Protein AF-A0A3A0BCL8-F1 (afdb_monomer_lite)

pLDDT: mean 81.58, std 12.88, range [40.88, 94.69]

Structure (mmCIF, N/CA/C/O backbone):
data_AF-A0A3A0BCL8-F1
#
_entry.id   AF-A0A3A0BCL8-F1
#
loop_
_atom_site.group_PDB
_atom_site.id
_atom_site.type_symbol
_atom_site.label_atom_id
_atom_site.label_alt_id
_atom_site.label_comp_id
_atom_site.label_asym_id
_atom_site.label_entity_id
_atom_site.label_seq_id
_atom_site.pdbx_PDB_ins_code
_atom_site.Cartn_x
_atom_site.Cartn_y
_atom_site.Cartn_z
_atom_site.occupancy
_atom_site.B_iso_or_equiv
_atom_site.auth_seq_id
_atom_site.auth_comp_id
_atom_site.auth_asym_id
_atom_site.auth_atom_id
_atom_site.pdbx_PDB_model_num
ATOM 1 N N . MET A 1 1 ? -1.051 49.969 -8.357 1.00 49.44 1 MET A N 1
ATOM 2 C CA . MET A 1 1 ? 0.163 49.381 -7.738 1.00 49.44 1 MET A CA 1
ATOM 3 C C . MET A 1 1 ? -0.112 48.319 -6.662 1.00 49.44 1 MET A C 1
ATOM 5 O O . MET A 1 1 ? 0.555 47.299 -6.700 1.00 49.44 1 MET A O 1
ATOM 9 N N . LYS A 1 2 ? -1.097 48.457 -5.751 1.00 53.88 2 LYS A N 1
ATOM 10 C CA . LYS A 1 2 ? -1.389 47.422 -4.719 1.00 53.88 2 LYS A CA 1
ATOM 11 C C . LYS A 1 2 ? -1.798 46.036 -5.262 1.00 53.88 2 LYS A C 1
ATOM 13 O O . LYS A 1 2 ? -1.374 45.027 -4.713 1.00 53.88 2 LYS A O 1
ATOM 18 N N . LYS A 1 3 ? -2.585 45.975 -6.346 1.00 56.16 3 LYS A N 1
ATOM 19 C CA . LYS A 1 3 ? -3.039 44.703 -6.951 1.00 56.16 3 LYS A CA 1
ATOM 20 C C . LYS A 1 3 ? -1.894 43.880 -7.557 1.00 56.16 3 LYS A C 1
ATOM 22 O O . LYS A 1 3 ? -1.880 42.668 -7.400 1.00 56.16 3 LYS A O 1
ATOM 27 N N . THR A 1 4 ? -0.924 44.528 -8.201 1.00 58.34 4 THR A N 1
ATOM 28 C CA . THR A 1 4 ? 0.187 43.851 -8.891 1.00 58.34 4 THR A CA 1
ATOM 29 C C . THR A 1 4 ? 1.133 43.164 -7.906 1.00 58.34 4 THR A C 1
ATOM 31 O O . THR A 1 4 ? 1.488 42.009 -8.107 1.00 58.34 4 THR A O 1
ATOM 34 N N . ASN A 1 5 ? 1.455 43.825 -6.789 1.00 62.50 5 ASN A N 1
ATOM 35 C CA . ASN A 1 5 ? 2.305 43.241 -5.748 1.00 62.50 5 ASN A CA 1
ATOM 36 C C . ASN A 1 5 ? 1.637 42.036 -5.075 1.00 62.50 5 ASN A C 1
ATOM 38 O O . ASN A 1 5 ? 2.300 41.037 -4.835 1.00 62.50 5 ASN A O 1
ATOM 42 N N . TYR A 1 6 ? 0.320 42.086 -4.846 1.00 66.88 6 TYR A N 1
ATOM 43 C CA . TYR A 1 6 ? -0.422 40.954 -4.285 1.00 66.88 6 TYR A CA 1
ATOM 44 C C . TYR A 1 6 ? -0.412 39.728 -5.211 1.00 66.88 6 TYR A C 1
ATOM 46 O O . TYR A 1 6 ? -0.200 38.613 -4.746 1.00 66.88 6 TYR A O 1
ATOM 54 N N . VAL A 1 7 ? -0.584 39.928 -6.523 1.00 69.31 7 VAL A N 1
ATOM 55 C CA . VAL A 1 7 ? -0.546 38.837 -7.513 1.00 69.31 7 VAL A CA 1
ATOM 56 C C . VAL A 1 7 ? 0.844 38.199 -7.584 1.00 69.31 7 VAL A C 1
ATOM 58 O O . VAL A 1 7 ? 0.952 36.976 -7.605 1.00 69.31 7 VAL A O 1
ATOM 61 N N . ILE A 1 8 ? 1.908 39.007 -7.555 1.00 72.44 8 ILE A N 1
ATOM 62 C CA . ILE A 1 8 ? 3.293 38.513 -7.571 1.00 72.44 8 ILE A CA 1
ATOM 63 C C . ILE A 1 8 ? 3.616 37.758 -6.275 1.00 72.44 8 ILE A C 1
ATOM 65 O O . ILE A 1 8 ? 4.171 36.662 -6.325 1.00 72.44 8 ILE A O 1
ATOM 69 N N . SER A 1 9 ? 3.224 38.293 -5.115 1.00 72.38 9 SER A N 1
ATOM 70 C CA . SER A 1 9 ? 3.410 37.617 -3.826 1.00 72.38 9 SER A CA 1
ATOM 71 C C . SER A 1 9 ? 2.632 36.301 -3.747 1.00 72.38 9 SER A C 1
ATOM 73 O O . SER A 1 9 ? 3.186 35.298 -3.307 1.00 72.38 9 SER A O 1
ATOM 75 N N . ALA A 1 10 ? 1.382 36.264 -4.216 1.00 73.62 10 ALA A N 1
ATOM 76 C CA . ALA A 1 10 ? 0.586 35.039 -4.249 1.00 73.62 10 ALA A CA 1
ATOM 77 C C . ALA A 1 10 ? 1.193 33.984 -5.191 1.00 73.62 10 ALA A C 1
ATOM 79 O O . ALA A 1 10 ? 1.284 32.815 -4.820 1.00 73.62 10 ALA A O 1
ATOM 80 N N . ALA A 1 11 ? 1.673 34.389 -6.372 1.00 72.38 11 ALA A N 1
ATOM 81 C CA . ALA A 1 11 ? 2.351 33.490 -7.304 1.00 72.38 11 ALA A CA 1
ATOM 82 C C . ALA A 1 11 ? 3.631 32.893 -6.697 1.00 72.38 11 ALA A C 1
ATOM 84 O O . ALA A 1 11 ? 3.853 31.688 -6.797 1.00 72.38 11 ALA A O 1
ATOM 85 N N . LEU A 1 12 ? 4.435 33.705 -6.002 1.00 78.62 12 LEU A N 1
ATOM 86 C CA . LEU A 1 12 ? 5.637 33.237 -5.307 1.00 78.62 12 LEU A CA 1
ATOM 87 C C . LEU A 1 12 ? 5.316 32.234 -4.194 1.00 78.62 12 LEU A C 1
ATOM 89 O O . LEU A 1 12 ? 6.025 31.240 -4.060 1.00 78.62 12 LEU A O 1
ATOM 93 N N . VAL A 1 13 ? 4.236 32.446 -3.436 1.00 79.19 13 VAL A N 1
ATOM 94 C CA . VAL A 1 13 ? 3.790 31.483 -2.415 1.00 79.19 13 VAL A CA 1
ATOM 95 C C . VAL A 1 13 ? 3.368 30.164 -3.061 1.00 79.19 13 VAL A C 1
ATOM 97 O O . VAL A 1 13 ? 3.790 29.107 -2.600 1.00 79.19 13 VAL A O 1
ATOM 100 N N . VAL A 1 14 ? 2.597 30.196 -4.152 1.00 78.81 14 VAL A N 1
ATOM 101 C CA . VAL A 1 14 ? 2.172 28.976 -4.863 1.00 78.81 14 VAL A CA 1
ATOM 102 C C . VAL A 1 14 ? 3.373 28.213 -5.423 1.00 78.81 14 VAL A C 1
ATOM 104 O O . VAL A 1 14 ? 3.460 26.997 -5.249 1.00 78.81 14 VAL A O 1
ATOM 107 N N . VAL A 1 15 ? 4.329 28.912 -6.040 1.00 78.94 15 VAL A N 1
ATOM 108 C CA . VAL A 1 15 ? 5.567 28.303 -6.548 1.00 78.94 15 VAL A CA 1
ATOM 109 C C . VAL A 1 15 ? 6.399 27.728 -5.401 1.00 78.94 15 VAL A C 1
ATOM 111 O O . VAL A 1 15 ? 6.858 26.593 -5.496 1.00 78.94 15 VAL A O 1
ATOM 114 N N . GLY A 1 16 ? 6.538 28.458 -4.292 1.00 72.44 16 GLY A N 1
ATOM 115 C CA . GLY A 1 16 ? 7.251 27.996 -3.102 1.00 72.44 16 GLY A CA 1
ATOM 116 C C . GLY A 1 16 ? 6.636 26.730 -2.504 1.00 72.44 16 GLY A C 1
ATOM 117 O O . GLY A 1 16 ? 7.352 25.766 -2.239 1.00 72.44 16 GLY A O 1
ATOM 118 N N . VAL A 1 17 ? 5.307 26.684 -2.370 1.00 77.94 17 VAL A N 1
ATOM 119 C CA . VAL A 1 17 ? 4.577 25.487 -1.920 1.00 77.94 17 VAL A CA 1
ATOM 120 C C . VAL A 1 17 ? 4.755 24.335 -2.911 1.00 77.94 17 VAL A C 1
ATOM 122 O O . VAL A 1 17 ? 4.997 23.205 -2.491 1.00 77.94 17 VAL A O 1
ATOM 125 N N . GLY A 1 18 ? 4.702 24.603 -4.218 1.00 72.88 18 GLY A N 1
ATOM 126 C CA . GLY A 1 18 ? 4.941 23.599 -5.256 1.00 72.88 18 GLY A CA 1
ATOM 127 C C . GLY A 1 18 ? 6.337 22.978 -5.169 1.00 72.88 18 GLY A C 1
ATOM 128 O O . GLY A 1 18 ? 6.466 21.754 -5.133 1.00 72.88 18 GLY A O 1
ATOM 129 N N . ILE A 1 19 ? 7.37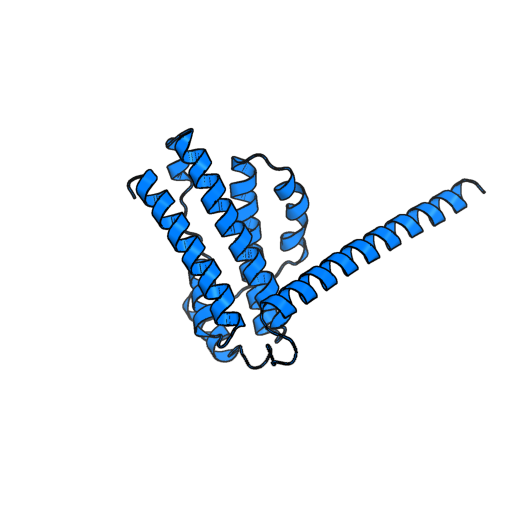8 23.810 -5.059 1.00 73.81 19 ILE A N 1
ATOM 130 C CA . ILE A 1 19 ? 8.771 23.364 -4.904 1.00 73.81 19 ILE A CA 1
ATOM 131 C C . ILE A 1 19 ? 8.941 22.587 -3.597 1.00 73.81 19 ILE A C 1
ATOM 133 O O . ILE A 1 19 ? 9.599 21.548 -3.590 1.00 73.81 19 ILE A O 1
ATOM 137 N N . PHE A 1 20 ? 8.328 23.045 -2.505 1.00 70.38 20 PHE A N 1
ATOM 138 C CA . PHE A 1 20 ? 8.386 22.374 -1.208 1.00 70.38 20 PHE A CA 1
ATOM 139 C C . PHE A 1 20 ? 7.749 20.979 -1.252 1.00 70.38 20 PHE A C 1
ATOM 141 O O . PHE A 1 20 ? 8.369 20.005 -0.829 1.00 70.38 20 PHE A O 1
ATOM 148 N N . LEU A 1 21 ? 6.549 20.854 -1.827 1.00 69.50 21 LEU A N 1
ATOM 149 C CA . LEU A 1 21 ? 5.868 19.567 -1.995 1.00 69.50 21 LEU A CA 1
ATOM 150 C C . LEU A 1 21 ? 6.648 18.627 -2.919 1.00 69.50 21 LEU A C 1
ATOM 152 O O . LEU A 1 21 ? 6.774 17.438 -2.620 1.00 69.50 21 LEU A O 1
ATOM 156 N N . PHE A 1 22 ? 7.208 19.155 -4.009 1.00 67.50 22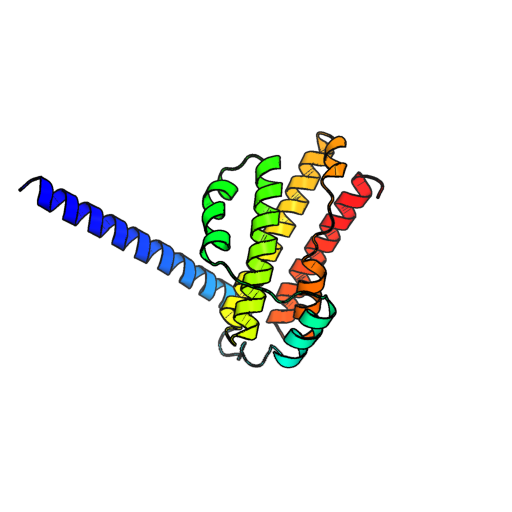 PHE A N 1
ATOM 157 C CA . PHE A 1 22 ? 8.050 18.379 -4.915 1.00 67.50 22 PHE A CA 1
ATOM 158 C C . PHE A 1 22 ? 9.328 17.895 -4.217 1.00 67.50 22 PHE A C 1
ATOM 160 O O . PHE A 1 22 ? 9.673 16.721 -4.312 1.00 67.50 22 PHE A O 1
ATOM 167 N N . SER A 1 23 ? 9.981 18.763 -3.445 1.00 53.88 23 SER A N 1
ATOM 168 C CA . SER A 1 23 ? 11.189 18.439 -2.676 1.00 53.88 23 SER A CA 1
ATOM 169 C C . SER A 1 23 ? 10.918 17.418 -1.571 1.00 53.88 23 SER A C 1
ATOM 171 O O . SER A 1 23 ? 11.711 16.507 -1.360 1.00 53.88 23 SER A O 1
ATOM 173 N N . LEU A 1 24 ? 9.774 17.511 -0.886 1.00 65.12 24 LEU A N 1
ATOM 174 C CA . LEU A 1 24 ? 9.338 16.497 0.078 1.00 65.12 24 LEU A CA 1
ATOM 175 C C . LEU A 1 24 ? 9.101 15.142 -0.593 1.00 65.12 24 LEU A C 1
ATOM 177 O O . LEU A 1 24 ? 9.474 14.101 -0.049 1.00 65.12 24 LEU A O 1
ATOM 181 N N . TYR A 1 25 ? 8.488 15.148 -1.777 1.00 65.88 25 TYR A N 1
ATOM 182 C CA . TYR A 1 25 ? 8.247 13.936 -2.548 1.00 65.88 25 TYR A CA 1
ATOM 183 C C . TYR A 1 25 ? 9.562 13.281 -2.990 1.00 65.88 25 TYR A C 1
ATOM 185 O O . TYR A 1 25 ? 9.745 12.080 -2.780 1.00 65.88 25 TYR A O 1
ATOM 193 N N . THR A 1 26 ? 10.504 14.060 -3.530 1.00 61.44 26 THR A N 1
ATOM 194 C CA . THR A 1 26 ? 11.819 13.550 -3.942 1.00 61.44 26 THR A CA 1
ATOM 195 C C . THR A 1 26 ? 12.652 13.101 -2.746 1.00 61.44 26 THR A C 1
ATOM 197 O O . THR A 1 26 ? 13.227 12.019 -2.795 1.00 61.44 26 THR A O 1
ATOM 200 N N . ALA A 1 27 ? 12.660 13.843 -1.635 1.00 58.00 27 ALA A N 1
ATOM 201 C CA . ALA A 1 27 ? 13.352 13.443 -0.410 1.00 58.00 27 ALA A CA 1
ATOM 202 C C . ALA A 1 27 ? 12.779 12.145 0.182 1.00 58.00 27 ALA A C 1
ATOM 204 O O . ALA A 1 27 ? 13.537 11.272 0.604 1.00 58.00 27 ALA A O 1
ATOM 205 N N . SER A 1 28 ? 11.452 11.975 0.163 1.00 60.22 28 SER A N 1
ATOM 206 C CA . SER A 1 28 ? 10.801 10.735 0.596 1.00 60.22 28 SER A CA 1
ATOM 207 C C . SER A 1 28 ? 11.172 9.552 -0.299 1.00 60.22 28 SER A C 1
ATOM 209 O O . SER A 1 28 ? 11.469 8.480 0.225 1.00 60.22 28 SER A O 1
ATOM 211 N N . LEU A 1 29 ? 11.207 9.745 -1.621 1.00 60.72 29 LEU A N 1
ATOM 212 C CA . LEU A 1 29 ? 11.674 8.725 -2.563 1.00 60.72 29 LEU A CA 1
ATOM 213 C C . LEU A 1 29 ? 13.152 8.389 -2.355 1.00 60.72 29 LEU A C 1
ATOM 215 O O . LEU A 1 29 ? 13.506 7.219 -2.326 1.00 60.72 29 LEU A O 1
ATOM 219 N N . VAL A 1 30 ? 14.018 9.381 -2.150 1.00 60.59 30 VAL A N 1
ATOM 220 C CA . VAL A 1 30 ? 15.454 9.163 -1.908 1.00 60.59 30 VAL A CA 1
ATOM 221 C C . VAL A 1 30 ? 15.695 8.431 -0.585 1.00 60.59 30 VAL A C 1
ATOM 223 O O . VAL A 1 30 ? 16.505 7.506 -0.535 1.00 60.59 30 VAL A O 1
ATOM 226 N N . GLY A 1 31 ? 14.978 8.796 0.480 1.00 58.78 31 GLY A N 1
ATOM 227 C CA . GLY A 1 31 ? 15.029 8.086 1.761 1.00 58.78 31 GLY A CA 1
ATOM 228 C C . GLY A 1 31 ? 14.567 6.635 1.626 1.00 58.78 31 GLY A C 1
ATOM 229 O O . GLY A 1 31 ? 15.215 5.725 2.143 1.00 58.78 31 GLY A O 1
ATOM 230 N N . LEU A 1 32 ? 13.508 6.413 0.847 1.00 60.00 32 LEU A N 1
ATOM 231 C CA . LEU A 1 32 ? 13.027 5.081 0.514 1.00 60.00 32 LEU A CA 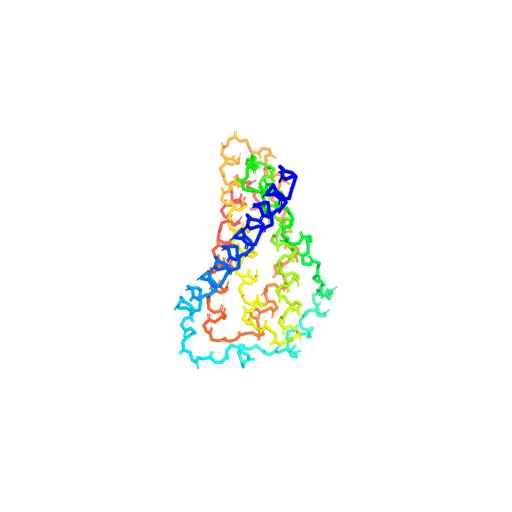1
ATOM 232 C C . LEU A 1 32 ? 14.052 4.284 -0.301 1.00 60.00 32 LEU A C 1
ATOM 234 O O . LEU A 1 32 ? 14.327 3.142 0.040 1.00 60.00 32 LEU A O 1
ATOM 238 N N . ARG A 1 33 ? 14.662 4.883 -1.333 1.00 57.41 33 ARG A N 1
ATOM 239 C CA . ARG A 1 33 ? 15.724 4.257 -2.134 1.00 57.41 33 ARG A CA 1
ATOM 240 C C . ARG A 1 33 ? 16.883 3.799 -1.255 1.00 57.41 33 ARG A C 1
ATOM 242 O O . ARG A 1 33 ? 17.341 2.673 -1.400 1.00 57.41 33 ARG A O 1
ATOM 249 N N . ARG A 1 34 ? 17.306 4.625 -0.292 1.00 59.47 34 ARG A N 1
ATOM 250 C CA . ARG A 1 34 ? 18.339 4.251 0.689 1.00 59.47 34 ARG A CA 1
ATOM 251 C C . ARG A 1 34 ? 17.902 3.090 1.586 1.00 59.47 34 ARG A C 1
ATOM 253 O O . ARG A 1 34 ? 18.689 2.173 1.785 1.00 59.47 34 ARG A O 1
ATOM 260 N N . GLN A 1 35 ? 16.665 3.093 2.088 1.00 56.16 35 GLN A N 1
ATOM 261 C CA . GLN A 1 35 ? 16.125 1.986 2.896 1.00 56.16 35 GLN A CA 1
ATOM 262 C C . GLN A 1 35 ? 15.936 0.687 2.100 1.00 56.16 35 GLN A C 1
ATOM 264 O O . GLN A 1 35 ? 16.107 -0.396 2.646 1.00 56.16 35 GLN A O 1
ATOM 269 N N . LEU A 1 36 ? 15.613 0.792 0.812 1.00 53.47 36 LEU A N 1
ATOM 270 C CA . LEU A 1 36 ? 15.462 -0.331 -0.112 1.00 53.47 36 LEU A CA 1
ATOM 271 C C . LEU A 1 36 ? 16.822 -0.879 -0.611 1.00 53.47 36 LEU A C 1
ATOM 273 O O . LEU A 1 36 ? 16.850 -1.842 -1.377 1.00 53.47 36 LEU A O 1
ATOM 277 N N . GLY A 1 37 ? 17.955 -0.278 -0.215 1.00 49.22 37 GLY A N 1
ATOM 278 C CA . GLY A 1 37 ? 19.284 -0.632 -0.733 1.00 49.22 37 GLY A CA 1
ATOM 279 C C . GLY A 1 37 ? 19.485 -0.265 -2.211 1.00 49.22 37 GLY A C 1
ATOM 280 O O . GLY A 1 37 ? 20.403 -0.757 -2.858 1.00 49.22 37 GLY A O 1
ATOM 281 N N . ILE A 1 38 ? 18.637 0.610 -2.756 1.00 51.81 38 ILE A N 1
ATOM 282 C CA . ILE A 1 38 ? 18.646 1.083 -4.144 1.00 51.81 38 ILE A CA 1
ATOM 283 C C . ILE A 1 38 ? 19.641 2.241 -4.252 1.00 51.81 38 ILE A C 1
ATOM 285 O O . ILE A 1 38 ? 19.287 3.399 -4.476 1.00 51.81 38 ILE A O 1
ATOM 289 N N . VAL A 1 39 ? 20.917 1.937 -4.045 1.00 46.62 39 VAL A N 1
ATOM 290 C CA . VAL A 1 39 ? 22.015 2.785 -4.511 1.00 46.62 39 VAL A CA 1
ATOM 291 C C . VAL A 1 39 ? 22.712 1.983 -5.606 1.00 46.62 39 VAL A C 1
ATOM 293 O O . VAL A 1 39 ? 23.675 1.276 -5.346 1.00 46.62 39 VAL A O 1
ATOM 296 N N . GLY A 1 40 ? 22.150 2.021 -6.820 1.00 40.88 40 GLY A N 1
ATOM 297 C CA . GLY A 1 40 ? 22.755 1.431 -8.025 1.00 40.88 40 GLY A CA 1
ATOM 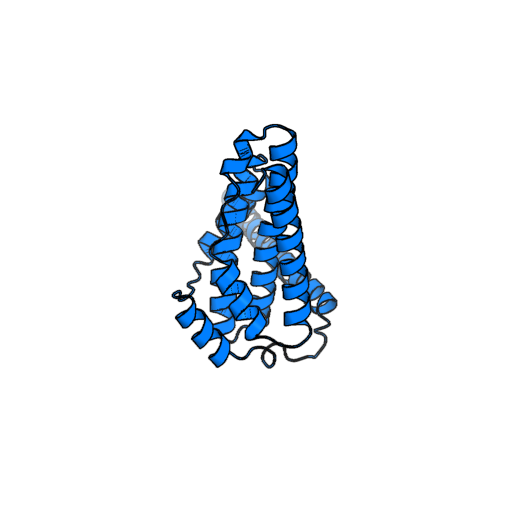298 C C . GLY A 1 40 ? 22.182 0.098 -8.535 1.00 40.88 40 GLY A C 1
ATOM 299 O O . GLY A 1 40 ? 22.637 -0.360 -9.574 1.00 40.88 40 GLY A O 1
ATOM 300 N N . GLY A 1 41 ? 21.199 -0.514 -7.862 1.00 46.38 41 GLY A N 1
ATOM 301 C CA . GLY A 1 41 ? 20.528 -1.741 -8.327 1.00 46.38 41 GLY A CA 1
ATOM 302 C C . GLY A 1 41 ? 19.260 -1.462 -9.142 1.00 46.38 41 GLY A C 1
ATOM 303 O O . GLY A 1 41 ? 18.439 -0.631 -8.749 1.00 46.38 41 GLY A O 1
ATOM 304 N N . ASP A 1 42 ? 19.105 -2.153 -10.270 1.00 54.34 42 ASP A N 1
ATOM 305 C CA . ASP A 1 42 ? 18.091 -1.892 -11.293 1.00 54.34 42 ASP A CA 1
ATOM 306 C C . ASP A 1 42 ? 16.695 -2.412 -10.881 1.00 54.34 42 ASP A C 1
ATOM 308 O O . ASP A 1 42 ? 16.332 -3.560 -11.133 1.00 54.34 42 ASP A O 1
ATOM 312 N N . LEU A 1 43 ? 15.884 -1.568 -10.225 1.00 58.06 43 LEU A N 1
ATOM 313 C CA . LEU A 1 43 ? 14.489 -1.899 -9.872 1.00 58.06 43 LEU A CA 1
ATOM 314 C C . LEU A 1 43 ? 13.620 -2.238 -11.091 1.00 58.06 43 LEU A C 1
ATOM 316 O O . LEU A 1 43 ? 12.552 -2.829 -10.941 1.00 58.06 43 LEU A O 1
ATOM 320 N N . ALA A 1 44 ? 14.031 -1.816 -12.288 1.00 54.78 44 ALA A N 1
ATOM 321 C CA . ALA A 1 44 ? 13.333 -2.148 -13.520 1.00 54.78 44 ALA A CA 1
ATOM 322 C C . ALA A 1 44 ? 13.509 -3.629 -13.889 1.00 54.78 44 ALA A C 1
ATOM 324 O O . ALA A 1 44 ? 12.576 -4.227 -14.414 1.00 54.78 44 ALA A O 1
ATOM 325 N N . GLN A 1 45 ? 14.651 -4.240 -13.552 1.00 58.09 45 GLN A N 1
ATOM 326 C CA . GLN A 1 45 ? 14.920 -5.660 -13.811 1.00 58.09 45 GLN A CA 1
ATOM 327 C C . GLN A 1 45 ? 14.295 -6.602 -12.777 1.00 58.09 45 GLN A C 1
ATOM 329 O O . GLN A 1 45 ? 14.209 -7.799 -13.026 1.00 58.09 45 GLN A O 1
ATOM 334 N N . SER A 1 46 ? 13.843 -6.093 -11.627 1.00 71.56 46 SER A N 1
ATOM 335 C CA . SER A 1 46 ? 13.321 -6.942 -10.551 1.00 71.56 46 SER A CA 1
ATOM 336 C C . SER A 1 46 ? 11.845 -7.315 -10.702 1.00 71.56 46 SER A C 1
ATOM 338 O O . SER A 1 46 ? 11.322 -7.999 -9.828 1.00 71.56 46 SER A O 1
ATOM 340 N N . VAL A 1 47 ? 11.152 -6.824 -11.736 1.00 82.88 47 VAL A N 1
ATOM 341 C CA . VAL A 1 47 ? 9.711 -7.035 -11.944 1.00 82.88 47 VAL A CA 1
ATOM 342 C C . VAL A 1 47 ? 9.484 -7.740 -13.278 1.00 82.88 47 VAL A C 1
ATOM 344 O O . VAL A 1 47 ? 9.705 -7.153 -14.337 1.00 82.88 47 VAL A O 1
ATOM 347 N N . ASP A 1 48 ? 8.982 -8.973 -13.243 1.00 88.44 48 ASP A N 1
ATOM 348 C CA . ASP A 1 48 ? 8.501 -9.661 -14.441 1.00 88.44 48 ASP A CA 1
ATOM 349 C C . ASP A 1 48 ? 7.107 -9.129 -14.802 1.00 88.44 48 ASP A C 1
ATOM 351 O O . ASP A 1 48 ? 6.078 -9.571 -14.284 1.00 88.44 48 ASP A O 1
ATOM 355 N N . VAL A 1 49 ? 7.075 -8.152 -15.711 1.00 87.75 49 VAL A N 1
ATOM 356 C CA . VAL A 1 49 ? 5.841 -7.501 -16.178 1.00 87.75 49 VAL A CA 1
ATOM 357 C C . VAL A 1 49 ? 4.882 -8.494 -16.849 1.00 87.75 49 VAL A C 1
ATOM 359 O O . VAL A 1 49 ? 3.667 -8.347 -16.721 1.00 87.75 49 VAL A O 1
ATOM 362 N N . ASN A 1 50 ? 5.392 -9.531 -17.521 1.00 89.25 50 ASN A N 1
ATOM 363 C CA . ASN A 1 50 ? 4.554 -10.533 -18.185 1.00 89.25 50 ASN A CA 1
ATOM 364 C C . ASN A 1 50 ? 3.897 -11.473 -17.175 1.00 89.25 50 ASN A C 1
ATOM 366 O O . ASN A 1 50 ? 2.745 -11.880 -17.352 1.00 89.25 50 ASN A O 1
ATOM 370 N N . ARG A 1 51 ? 4.622 -11.848 -16.118 1.00 90.50 51 ARG A N 1
ATOM 371 C CA . ARG A 1 51 ? 4.051 -12.600 -14.995 1.00 90.50 51 ARG A CA 1
ATOM 372 C C . ARG A 1 51 ? 3.030 -11.759 -14.234 1.00 90.50 51 ARG A C 1
ATOM 374 O O . ARG A 1 51 ? 1.925 -12.243 -14.005 1.00 90.50 51 ARG A O 1
ATOM 381 N N . LEU A 1 52 ? 3.350 -10.491 -13.973 1.00 91.50 52 LEU A N 1
ATOM 382 C CA . LEU A 1 52 ? 2.449 -9.545 -13.317 1.00 91.50 52 LEU A CA 1
ATOM 383 C C . LEU A 1 52 ? 1.141 -9.392 -14.091 1.00 91.50 52 LEU A C 1
ATOM 385 O O . LEU A 1 52 ? 0.065 -9.513 -13.516 1.00 91.50 52 LEU A O 1
ATOM 389 N N . TYR A 1 53 ? 1.221 -9.168 -15.403 1.00 91.94 53 TYR A N 1
ATOM 390 C CA . TYR A 1 53 ? 0.039 -9.044 -16.250 1.00 91.94 53 TYR A CA 1
ATOM 391 C C . TYR A 1 53 ? -0.835 -10.304 -16.210 1.00 91.94 53 TYR A C 1
ATOM 393 O O . TYR A 1 53 ? -2.044 -10.198 -16.019 1.00 91.94 53 TYR A O 1
ATOM 401 N N . ARG A 1 54 ? -0.234 -11.495 -16.348 1.00 91.50 54 ARG A N 1
ATOM 402 C CA . ARG A 1 54 ? -0.971 -12.769 -16.326 1.00 91.50 54 ARG A CA 1
ATOM 403 C C . ARG A 1 54 ? -1.682 -13.000 -14.999 1.00 91.50 54 ARG A C 1
ATOM 405 O O . ARG A 1 54 ? -2.884 -13.241 -15.012 1.00 91.50 54 ARG A O 1
ATOM 412 N N . GLY A 1 55 ? -0.984 -12.835 -13.878 1.00 90.44 55 GLY A N 1
ATOM 413 C CA . GLY A 1 55 ? -1.609 -13.010 -12.569 1.00 90.44 55 GLY A CA 1
ATOM 414 C C . GLY A 1 55 ? -2.732 -11.996 -12.316 1.00 90.44 55 GLY A C 1
ATOM 415 O O . GLY A 1 55 ? -3.760 -12.351 -11.753 1.00 90.44 55 GLY A O 1
ATOM 416 N N . LEU A 1 56 ? -2.613 -10.757 -12.820 1.00 90.25 56 LEU A N 1
ATOM 417 C CA . LEU A 1 56 ? -3.677 -9.749 -12.695 1.00 90.25 56 LEU A CA 1
ATOM 418 C C . LEU A 1 56 ? -4.941 -10.138 -13.477 1.00 90.25 56 LEU A C 1
ATOM 420 O O . LEU A 1 56 ? -6.061 -9.949 -12.998 1.00 90.25 56 LEU A O 1
ATOM 424 N N . VAL A 1 57 ? -4.764 -10.726 -14.662 1.00 89.19 57 VAL A N 1
ATOM 425 C CA . VAL A 1 57 ? -5.870 -11.296 -15.441 1.00 89.19 57 VAL A CA 1
ATOM 426 C C . VAL A 1 57 ? -6.497 -12.491 -14.714 1.00 89.19 57 VAL A C 1
ATOM 428 O O . VAL A 1 57 ? -7.721 -12.594 -14.688 1.00 89.19 57 VAL A O 1
ATOM 431 N N . GLU A 1 58 ? -5.696 -13.355 -14.083 1.00 87.94 58 GLU A N 1
ATOM 432 C CA . GLU A 1 58 ? -6.174 -14.524 -13.323 1.00 87.94 58 GLU A CA 1
ATOM 433 C C . GLU A 1 58 ? -7.006 -14.139 -12.094 1.00 87.94 58 GLU A C 1
ATOM 435 O O . GLU A 1 58 ? -8.050 -14.741 -11.850 1.00 87.94 58 GLU A O 1
ATOM 440 N N . VAL A 1 59 ? -6.621 -13.083 -11.370 1.00 85.19 59 VAL A N 1
ATOM 441 C CA . VAL A 1 59 ? -7.443 -12.529 -10.275 1.00 85.19 59 VAL A CA 1
ATOM 442 C C . VAL A 1 59 ? -8.648 -11.717 -10.780 1.00 85.19 59 VAL A C 1
ATOM 444 O O . VAL A 1 59 ? -9.403 -11.160 -9.984 1.00 85.19 59 VAL A O 1
ATOM 447 N N . GLY A 1 60 ? -8.859 -11.655 -12.100 1.00 80.94 60 GLY A N 1
ATOM 448 C CA . GLY A 1 60 ? -10.045 -11.079 -12.732 1.00 80.94 60 GLY A CA 1
ATOM 449 C C . GLY A 1 60 ? -10.068 -9.553 -12.778 1.00 80.94 60 GLY A C 1
ATOM 450 O O . GLY A 1 60 ? -11.140 -8.964 -12.926 1.00 80.94 60 GLY A O 1
ATOM 451 N N . THR A 1 61 ? -8.919 -8.883 -12.640 1.00 77.31 61 THR A N 1
ATOM 452 C CA . THR A 1 61 ? -8.878 -7.418 -12.517 1.00 77.31 61 THR A CA 1
ATOM 453 C C . THR A 1 61 ? -7.733 -6.785 -13.296 1.00 77.31 61 THR A C 1
ATOM 455 O O . THR A 1 61 ? -6.570 -7.099 -13.066 1.00 77.31 61 THR A O 1
ATOM 458 N N . MET A 1 62 ? -8.043 -5.799 -14.143 1.00 85.81 62 MET A N 1
ATOM 459 C CA . MET A 1 62 ? -7.027 -4.941 -14.757 1.00 85.81 62 MET A CA 1
ATOM 460 C C . MET A 1 62 ? -6.966 -3.598 -14.013 1.00 85.81 62 MET A C 1
ATOM 462 O O . MET A 1 62 ? -7.974 -2.883 -13.975 1.00 85.81 62 MET A O 1
ATOM 466 N N . PRO A 1 63 ? -5.823 -3.232 -13.406 1.00 87.44 63 PRO A N 1
ATOM 467 C CA . PRO A 1 63 ? -5.729 -2.020 -12.608 1.00 87.44 63 PRO A CA 1
ATOM 468 C C . PRO A 1 63 ? -5.810 -0.770 -13.488 1.00 87.44 63 PRO A C 1
ATOM 470 O O . PRO A 1 63 ? -5.291 -0.729 -14.604 1.00 87.44 63 PRO A O 1
ATOM 473 N N . SER A 1 64 ? -6.427 0.283 -12.954 1.00 89.19 64 SER A N 1
ATOM 474 C CA . SER A 1 64 ? -6.424 1.615 -13.562 1.00 89.19 64 SER A CA 1
ATOM 475 C C . SER A 1 64 ? -6.084 2.676 -12.519 1.00 89.19 64 SER A C 1
ATOM 477 O O . SER A 1 64 ? -6.496 2.587 -11.360 1.00 89.19 64 SER A O 1
ATOM 479 N N . CYS A 1 65 ? -5.310 3.688 -12.917 1.00 90.69 65 CYS A N 1
ATOM 480 C CA . CYS A 1 65 ? -4.862 4.737 -12.007 1.00 90.69 65 CYS A CA 1
ATOM 481 C C . CYS A 1 65 ? -5.526 6.079 -12.303 1.00 90.69 65 CYS A C 1
ATOM 483 O O . CYS A 1 65 ? -5.174 6.762 -13.263 1.00 90.69 65 CYS A O 1
ATOM 485 N N . ASP A 1 66 ? -6.406 6.510 -11.403 1.00 89.31 66 ASP A N 1
ATOM 486 C CA . ASP A 1 66 ? -6.808 7.910 -11.294 1.00 89.31 66 ASP A CA 1
ATOM 487 C C . ASP A 1 66 ? -5.930 8.589 -10.231 1.00 89.31 66 ASP A C 1
ATOM 489 O O . ASP A 1 66 ? -6.178 8.501 -9.022 1.00 89.31 66 ASP A O 1
ATOM 493 N N . TYR A 1 67 ? -4.856 9.239 -10.694 1.00 81.81 67 TYR A N 1
ATOM 494 C CA . TYR A 1 67 ? -3.871 9.888 -9.825 1.00 81.81 67 TYR A CA 1
ATOM 495 C C . TYR A 1 67 ? -4.526 10.892 -8.871 1.00 81.81 67 TYR A C 1
ATOM 497 O O . TYR A 1 67 ? -4.209 10.900 -7.678 1.00 81.81 67 TYR A O 1
ATOM 505 N N . TRP A 1 68 ? -5.480 11.684 -9.365 1.00 83.69 68 TRP A N 1
ATOM 506 C CA . TRP A 1 68 ? -6.166 12.692 -8.565 1.00 83.69 68 TRP A CA 1
ATOM 507 C C . TRP A 1 68 ? -6.972 12.056 -7.442 1.00 83.69 68 TRP A C 1
ATOM 509 O O . TRP A 1 68 ? -6.829 12.457 -6.284 1.00 83.69 68 TRP A O 1
ATOM 519 N N . LYS A 1 69 ? -7.738 11.002 -7.736 1.00 86.44 69 LYS A N 1
ATOM 520 C CA . LYS A 1 69 ? -8.482 10.275 -6.698 1.00 86.44 69 LYS A CA 1
ATOM 521 C C . LYS A 1 69 ? -7.572 9.565 -5.693 1.00 86.44 69 LYS A C 1
ATOM 523 O O . LYS A 1 69 ? -7.975 9.369 -4.553 1.00 86.44 69 LYS A O 1
ATOM 528 N N . SER A 1 70 ? -6.340 9.215 -6.068 1.00 82.19 70 SER A N 1
ATOM 529 C CA . SER A 1 70 ? -5.367 8.592 -5.152 1.00 82.19 70 SER A CA 1
ATOM 530 C C . SER A 1 70 ? -4.704 9.572 -4.161 1.00 82.19 70 SER A C 1
ATOM 532 O O . SER A 1 70 ? -4.004 9.148 -3.232 1.00 82.19 70 SER A O 1
ATOM 534 N N . ILE A 1 71 ? -4.894 10.885 -4.353 1.00 81.31 71 ILE A N 1
ATOM 535 C CA . ILE A 1 71 ? -4.219 11.943 -3.578 1.00 81.31 71 ILE A CA 1
ATOM 536 C C . ILE A 1 71 ? -5.191 12.906 -2.915 1.00 81.31 71 ILE A C 1
ATOM 538 O O . ILE A 1 71 ? -4.958 13.294 -1.774 1.00 81.31 71 ILE A O 1
ATOM 542 N N . MET A 1 72 ? -6.273 13.285 -3.591 1.00 86.62 72 MET A N 1
ATOM 543 C CA . MET A 1 72 ? -7.224 14.279 -3.089 1.00 86.62 72 MET A CA 1
ATOM 544 C C . MET A 1 72 ? -7.791 13.944 -1.691 1.00 86.62 72 MET A C 1
ATOM 546 O O . MET A 1 72 ? -7.910 14.863 -0.883 1.00 86.62 72 MET A O 1
ATOM 550 N N . PRO A 1 73 ? -8.031 12.668 -1.316 1.00 87.19 73 PRO A N 1
ATOM 551 C CA . PRO A 1 73 ? -8.490 12.330 0.034 1.00 87.19 73 PRO A CA 1
ATOM 552 C C . PRO A 1 73 ? -7.407 12.401 1.129 1.00 87.19 73 PRO A C 1
ATOM 554 O O . PRO A 1 73 ? -7.737 12.311 2.309 1.00 87.19 73 PRO A O 1
ATOM 557 N N . VAL A 1 74 ? -6.120 12.559 0.787 1.00 86.06 74 VAL A N 1
ATOM 558 C CA . VAL A 1 74 ? -5.008 12.496 1.758 1.00 86.06 74 VAL A CA 1
ATOM 559 C C . VAL A 1 74 ? -5.091 13.584 2.838 1.00 86.06 74 VAL A C 1
ATOM 561 O O . VAL A 1 74 ? -4.961 13.231 4.010 1.00 86.06 74 VAL A O 1
ATOM 564 N N . PRO A 1 75 ? -5.339 14.874 2.525 1.00 87.06 75 PRO A N 1
ATOM 565 C CA . PRO A 1 75 ? -5.504 15.890 3.562 1.00 87.06 75 PRO A CA 1
ATOM 566 C C . PRO A 1 75 ? -6.646 15.551 4.521 1.00 87.06 75 PRO A C 1
ATOM 568 O O . PRO A 1 75 ? -6.471 15.626 5.733 1.00 87.06 75 PRO A O 1
ATOM 571 N N . ARG A 1 76 ? -7.788 15.091 3.992 1.00 87.31 76 ARG A N 1
ATOM 572 C CA . ARG A 1 76 ? -8.936 14.677 4.809 1.00 87.31 76 ARG A CA 1
ATOM 573 C C . ARG A 1 76 ? -8.579 13.502 5.721 1.00 87.31 76 ARG A C 1
ATOM 575 O O . ARG A 1 76 ? -8.894 13.546 6.901 1.00 87.31 76 ARG A O 1
ATOM 582 N N . TYR A 1 77 ? -7.860 12.502 5.209 1.00 89.56 77 TYR A N 1
ATOM 583 C CA . TYR A 1 77 ? -7.391 11.357 5.996 1.00 89.56 77 TYR A CA 1
ATOM 584 C C . TYR A 1 77 ? -6.514 11.766 7.193 1.00 89.56 77 TYR A C 1
ATOM 586 O O . TYR A 1 77 ? -6.618 11.169 8.264 1.00 89.56 77 TYR A O 1
ATOM 594 N N . ILE A 1 78 ? -5.651 12.777 7.034 1.00 87.56 78 ILE A N 1
ATOM 595 C CA . ILE A 1 78 ? -4.738 13.223 8.101 1.00 87.56 78 ILE A CA 1
ATOM 596 C C . ILE A 1 78 ? -5.519 13.745 9.313 1.00 87.56 78 ILE A C 1
ATOM 598 O O . ILE A 1 78 ? -5.155 13.427 10.446 1.00 87.56 78 ILE A O 1
ATOM 602 N N . PHE A 1 79 ? -6.599 14.492 9.072 1.00 89.19 79 PHE A N 1
ATOM 603 C CA . PHE A 1 79 ? -7.402 15.146 10.111 1.00 89.19 79 PHE A CA 1
ATOM 604 C C . PHE A 1 79 ? -8.680 14.380 10.495 1.00 89.19 79 PHE A C 1
ATOM 606 O O . PHE A 1 79 ? -9.428 14.833 11.359 1.00 89.19 79 PHE A O 1
ATOM 613 N N . ALA A 1 80 ? -8.947 13.235 9.863 1.00 89.50 80 ALA A N 1
ATOM 614 C CA . ALA A 1 80 ? -10.143 12.439 10.108 1.00 89.50 80 ALA A CA 1
ATOM 615 C C . ALA A 1 80 ? -10.142 11.782 11.499 1.00 89.50 80 ALA A C 1
ATOM 617 O O . ALA A 1 80 ? -9.100 11.374 12.026 1.00 89.50 80 ALA A O 1
ATOM 618 N N . LYS A 1 81 ? -11.344 11.617 12.065 1.00 91.94 81 LYS A N 1
ATOM 619 C CA . LYS A 1 81 ? -11.573 10.819 13.283 1.00 91.94 81 LYS A CA 1
ATOM 620 C C . LYS A 1 81 ? -11.340 9.324 13.006 1.00 91.94 81 LYS A C 1
ATOM 622 O O . LYS A 1 81 ? -11.461 8.925 11.852 1.00 91.94 81 LYS A O 1
ATOM 627 N N . PRO A 1 82 ? -11.077 8.476 14.021 1.00 89.75 82 PRO A N 1
ATOM 628 C CA . PRO A 1 82 ? -10.675 7.077 13.826 1.00 89.75 82 PRO A CA 1
ATOM 629 C C . PRO A 1 82 ? -11.538 6.270 12.841 1.00 89.75 82 PRO A C 1
ATOM 631 O O . PRO A 1 82 ? -11.005 5.691 11.898 1.00 89.75 82 PRO A O 1
ATOM 634 N N . LEU A 1 83 ? -12.866 6.297 12.989 1.00 89.44 83 LEU A N 1
ATOM 635 C CA . LEU A 1 83 ? -13.779 5.552 12.113 1.00 89.44 83 LEU A CA 1
ATOM 636 C C . LEU A 1 83 ? -13.731 6.032 10.651 1.00 89.44 83 LEU A C 1
ATOM 638 O O . LEU A 1 83 ? -13.646 5.233 9.721 1.00 89.44 83 LEU A O 1
ATOM 642 N N . GLU A 1 84 ? -13.747 7.347 10.440 1.00 90.75 84 GLU A N 1
ATOM 643 C CA . GLU A 1 84 ? -13.635 7.945 9.105 1.00 90.75 84 GLU A CA 1
ATOM 644 C C . GLU A 1 84 ? -12.241 7.701 8.508 1.00 90.75 84 GLU A C 1
ATOM 646 O O . GLU A 1 84 ? -12.099 7.401 7.324 1.00 90.75 84 GLU A O 1
ATOM 651 N N . LYS A 1 85 ? -11.200 7.772 9.340 1.00 90.88 85 LYS A N 1
ATOM 652 C CA . LYS A 1 85 ? -9.812 7.520 8.961 1.00 90.88 85 LYS A CA 1
ATOM 653 C C . LYS A 1 85 ? -9.607 6.077 8.510 1.00 90.88 85 LYS A C 1
ATOM 655 O O . LYS A 1 85 ? -8.902 5.860 7.530 1.00 90.88 85 LYS A O 1
ATOM 660 N N . LEU A 1 86 ? -10.265 5.114 9.157 1.00 89.75 86 LEU A N 1
ATOM 661 C CA . LEU A 1 86 ? -10.287 3.714 8.731 1.00 89.75 86 LEU A CA 1
ATOM 662 C C . LEU A 1 86 ? -10.874 3.569 7.317 1.00 89.75 86 LEU A C 1
ATOM 664 O O . LEU A 1 86 ? -10.262 2.938 6.457 1.00 89.75 86 LEU A O 1
ATOM 668 N N . GLN A 1 87 ? -12.031 4.184 7.055 1.00 89.88 87 GLN A N 1
ATOM 669 C CA . GLN A 1 87 ? -12.695 4.123 5.747 1.00 89.88 87 GLN A CA 1
ATOM 670 C C . GLN A 1 87 ? -11.863 4.798 4.647 1.00 89.88 87 GLN A C 1
ATOM 672 O O . GLN A 1 87 ? -11.602 4.195 3.605 1.00 89.88 87 GLN A O 1
ATOM 677 N N . LEU A 1 88 ? -11.380 6.018 4.903 1.00 91.12 88 LEU A N 1
ATOM 678 C CA . LEU A 1 88 ? -10.518 6.756 3.977 1.00 91.12 88 LEU A CA 1
ATOM 679 C C . LEU A 1 88 ? -9.187 6.035 3.738 1.00 91.12 88 LEU A C 1
ATOM 681 O O . LEU A 1 88 ? -8.683 6.039 2.619 1.00 91.12 88 LEU A O 1
ATOM 685 N N . GLY A 1 89 ? -8.617 5.408 4.771 1.00 91.19 89 GLY A N 1
ATOM 686 C CA . GLY A 1 89 ? -7.392 4.618 4.671 1.00 91.19 89 GLY A CA 1
ATOM 687 C C . GLY A 1 89 ? -7.554 3.442 3.714 1.00 91.19 89 GLY A C 1
ATOM 688 O O . GLY A 1 89 ? -6.727 3.272 2.823 1.00 91.19 89 GLY A O 1
ATOM 689 N N . ARG A 1 90 ? -8.660 2.698 3.819 1.00 89.38 90 ARG A N 1
ATOM 690 C CA . ARG A 1 90 ? -8.978 1.588 2.904 1.00 89.38 90 ARG A CA 1
ATOM 691 C C . ARG A 1 90 ? -9.165 2.052 1.468 1.00 89.38 90 ARG A C 1
ATOM 693 O O . ARG A 1 90 ? -8.623 1.446 0.546 1.00 89.38 90 ARG A O 1
ATOM 700 N N . GLU A 1 91 ? -9.893 3.149 1.269 1.00 90.88 91 GLU A N 1
ATOM 701 C CA . GLU A 1 91 ? -10.067 3.731 -0.062 1.00 90.88 91 GLU A CA 1
ATOM 702 C C . GLU A 1 91 ? -8.715 4.154 -0.658 1.00 90.88 91 GLU A C 1
ATOM 704 O O . GLU A 1 91 ? -8.398 3.823 -1.803 1.00 90.88 91 GLU A O 1
ATOM 709 N N . LEU A 1 92 ? -7.888 4.853 0.126 1.00 91.88 92 LEU A N 1
ATOM 710 C CA . LEU A 1 92 ? -6.554 5.281 -0.286 1.00 91.88 92 LEU A CA 1
ATOM 711 C C . LEU A 1 92 ? -5.633 4.094 -0.571 1.00 91.88 92 LEU A C 1
ATOM 713 O O . LEU 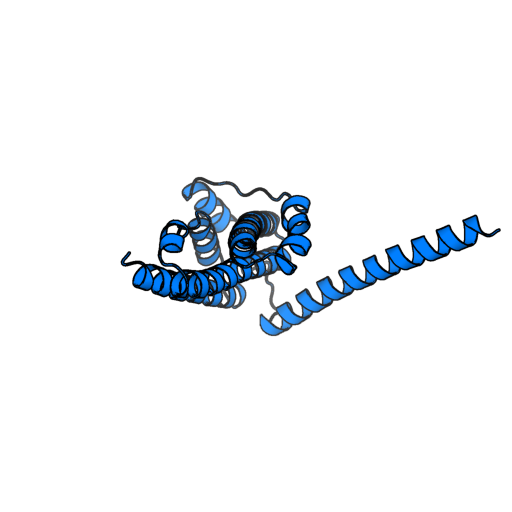A 1 92 ? -4.903 4.150 -1.562 1.00 91.88 92 LEU A O 1
ATOM 717 N N . SER A 1 93 ? -5.673 3.038 0.246 1.00 92.75 93 SER A N 1
ATOM 718 C CA . SER A 1 93 ? -4.930 1.800 -0.001 1.00 92.75 93 SER A CA 1
ATOM 719 C C . SER A 1 93 ? -5.341 1.199 -1.340 1.00 92.75 93 SER A C 1
ATOM 721 O O . SER A 1 93 ? -4.516 1.100 -2.248 1.00 92.75 93 SER A O 1
ATOM 723 N N . SER A 1 94 ? -6.635 0.925 -1.527 1.00 92.38 94 SER A N 1
ATOM 724 C CA . SER A 1 94 ? -7.147 0.289 -2.741 1.00 92.38 94 SER A CA 1
ATOM 725 C C . SER A 1 94 ? -6.797 1.075 -4.010 1.00 92.38 94 SER A C 1
ATOM 727 O O . SER A 1 94 ? -6.280 0.522 -4.987 1.00 92.38 94 SER A O 1
ATOM 729 N N . ARG A 1 95 ? -6.982 2.402 -3.993 1.00 93.12 95 ARG A N 1
ATOM 730 C CA . ARG A 1 95 ? -6.606 3.272 -5.120 1.00 93.12 95 ARG A CA 1
ATOM 731 C C . ARG A 1 95 ? -5.102 3.248 -5.390 1.00 93.12 95 ARG A C 1
ATOM 733 O O . ARG A 1 95 ? -4.682 3.304 -6.544 1.00 93.12 95 ARG A O 1
ATOM 740 N N . ARG A 1 96 ? -4.278 3.179 -4.343 1.00 93.62 96 ARG A N 1
ATOM 741 C CA . ARG A 1 96 ? -2.817 3.159 -4.471 1.00 93.62 96 ARG A CA 1
ATOM 742 C C . ARG A 1 96 ? -2.283 1.805 -4.922 1.00 93.62 96 ARG A C 1
ATOM 744 O O . ARG A 1 96 ? -1.347 1.820 -5.713 1.00 93.62 96 ARG A O 1
ATOM 751 N N . VAL A 1 97 ? -2.883 0.679 -4.533 1.00 94.69 97 VAL A N 1
ATOM 752 C CA . VAL A 1 97 ? -2.556 -0.637 -5.117 1.00 94.69 97 VAL A CA 1
ATOM 753 C C . VAL A 1 97 ? -2.795 -0.602 -6.627 1.00 94.69 97 VAL A C 1
ATOM 755 O O . VAL A 1 97 ? -1.878 -0.862 -7.403 1.00 94.69 97 VAL A O 1
ATOM 758 N N . ASN A 1 98 ? -3.974 -0.146 -7.059 1.00 94.06 98 ASN A N 1
ATOM 759 C CA . ASN A 1 98 ? -4.288 0.002 -8.483 1.00 94.06 98 ASN A CA 1
ATOM 760 C C . ASN A 1 98 ? -3.283 0.909 -9.215 1.00 94.06 98 ASN A C 1
ATOM 762 O O . ASN A 1 98 ? -2.746 0.551 -10.266 1.00 94.06 98 ASN A O 1
ATOM 766 N N . CYS A 1 99 ? -2.973 2.074 -8.641 1.00 93.88 99 CYS A N 1
ATOM 767 C CA . CYS A 1 99 ? -1.987 2.977 -9.223 1.00 93.88 99 CYS A CA 1
ATOM 768 C C . CYS A 1 99 ? -0.579 2.386 -9.279 1.00 93.88 99 CYS A C 1
ATOM 770 O O . CYS A 1 99 ? 0.111 2.560 -10.278 1.00 93.88 99 CYS A O 1
ATOM 772 N N . SER A 1 100 ? -0.159 1.681 -8.231 1.00 94.00 100 SER A N 1
ATOM 773 C CA . SER A 1 100 ? 1.130 1.002 -8.179 1.00 94.00 100 SER A CA 1
ATOM 774 C C . SER A 1 100 ? 1.289 0.023 -9.338 1.00 94.00 100 SER A C 1
ATOM 776 O O . SER A 1 100 ? 2.250 0.129 -10.098 1.00 94.00 100 SER A O 1
ATOM 778 N N . LEU A 1 101 ? 0.313 -0.867 -9.513 1.00 94.44 101 LEU A N 1
ATOM 779 C CA . LEU A 1 101 ? 0.332 -1.891 -10.553 1.00 94.44 101 LEU A CA 1
ATOM 780 C C . LEU A 1 101 ? 0.276 -1.272 -11.949 1.00 94.44 101 LEU A C 1
ATOM 782 O O . LEU A 1 101 ? 1.005 -1.698 -12.835 1.00 94.44 101 LEU A O 1
ATOM 786 N N . THR A 1 102 ? -0.501 -0.200 -12.123 1.00 94.06 102 THR A N 1
ATOM 787 C CA . THR A 1 102 ? -0.514 0.571 -13.377 1.00 94.06 102 THR A CA 1
ATOM 788 C C . THR A 1 102 ? 0.877 1.129 -13.706 1.00 94.06 102 THR A C 1
ATOM 790 O O . THR A 1 102 ? 1.323 1.038 -14.847 1.00 94.06 102 THR A O 1
ATOM 793 N N . TYR A 1 103 ? 1.594 1.687 -12.721 1.00 91.44 103 TYR A N 1
ATOM 794 C CA . TYR A 1 103 ? 2.957 2.185 -12.936 1.00 91.44 103 TYR A CA 1
ATOM 795 C C . TYR A 1 103 ? 3.947 1.061 -13.246 1.00 91.44 103 TYR A C 1
ATOM 797 O O . TYR A 1 103 ? 4.793 1.244 -14.116 1.00 91.44 103 TYR A O 1
ATOM 805 N N . LEU A 1 104 ? 3.827 -0.088 -12.575 1.00 91.44 104 LEU A N 1
ATOM 806 C CA . LEU A 1 104 ? 4.670 -1.264 -12.817 1.00 91.44 104 LEU A CA 1
ATOM 807 C C . LEU A 1 104 ? 4.481 -1.808 -14.235 1.00 91.44 104 LEU A C 1
ATOM 809 O O . LEU A 1 104 ? 5.462 -2.017 -14.940 1.00 91.44 104 LEU A O 1
ATOM 813 N N . LEU A 1 105 ? 3.230 -1.953 -14.684 1.00 91.38 105 LEU A N 1
ATOM 814 C CA . LEU A 1 105 ? 2.903 -2.384 -16.048 1.00 91.38 105 LEU A CA 1
ATOM 815 C C . LEU A 1 105 ? 3.409 -1.398 -17.112 1.00 91.38 105 LEU A C 1
ATOM 817 O O . LEU A 1 105 ? 3.756 -1.804 -18.215 1.00 91.38 105 LEU A O 1
ATOM 821 N N . ALA A 1 106 ? 3.498 -0.109 -16.775 1.00 90.00 106 ALA A N 1
ATOM 822 C CA . ALA A 1 106 ? 4.090 0.920 -17.629 1.00 90.00 106 ALA A CA 1
ATOM 823 C C . ALA A 1 106 ? 5.633 0.985 -17.551 1.00 90.00 106 ALA A C 1
ATOM 825 O O . ALA A 1 106 ? 6.229 1.921 -18.084 1.00 90.00 106 ALA A O 1
ATOM 826 N N . GLY A 1 107 ? 6.288 0.046 -16.858 1.00 85.69 107 GLY A N 1
ATOM 827 C CA . GLY A 1 107 ? 7.746 -0.007 -16.699 1.00 85.69 107 GLY A CA 1
ATOM 828 C C . GLY A 1 107 ? 8.319 0.976 -15.671 1.00 85.69 107 GLY A C 1
ATOM 829 O O . GLY A 1 107 ? 9.534 1.121 -15.557 1.00 85.69 107 GLY A O 1
ATOM 830 N N . ASN A 1 108 ? 7.477 1.663 -14.896 1.00 87.06 108 ASN A N 1
ATOM 831 C CA . ASN A 1 108 ? 7.910 2.579 -13.842 1.00 87.06 108 ASN A CA 1
ATOM 832 C C . ASN A 1 108 ? 7.952 1.868 -12.482 1.00 87.06 108 ASN A C 1
ATOM 834 O O . ASN A 1 108 ? 7.134 2.127 -11.590 1.00 87.06 108 ASN A O 1
ATOM 838 N N . SER A 1 109 ? 8.924 0.966 -12.333 1.00 84.06 109 SER A N 1
ATOM 839 C CA . SER A 1 109 ? 9.035 0.099 -11.160 1.00 84.06 109 SER A CA 1
ATOM 840 C C . SER A 1 109 ? 9.215 0.868 -9.860 1.00 84.06 109 SER A C 1
ATOM 842 O O . SER A 1 109 ? 8.549 0.575 -8.875 1.00 84.06 109 SER A O 1
ATOM 844 N N . GLU A 1 110 ? 10.040 1.911 -9.841 1.00 82.06 110 GLU A N 1
ATOM 845 C CA . GLU A 1 110 ? 10.285 2.678 -8.620 1.00 82.06 110 GLU A CA 1
ATOM 846 C C . GLU A 1 110 ? 9.018 3.361 -8.088 1.00 82.06 110 GLU A C 1
ATOM 848 O O . GLU A 1 110 ? 8.666 3.222 -6.911 1.00 82.06 110 GLU A O 1
ATOM 853 N N . ARG A 1 111 ? 8.300 4.083 -8.958 1.00 85.25 111 ARG A N 1
ATOM 854 C CA . ARG A 1 111 ? 7.046 4.738 -8.574 1.00 85.25 111 ARG A CA 1
ATOM 855 C C . ARG A 1 111 ? 5.992 3.701 -8.208 1.00 85.25 111 ARG A C 1
ATOM 857 O O . ARG A 1 111 ? 5.217 3.934 -7.278 1.00 85.25 111 ARG A O 1
ATOM 864 N N . GLY A 1 112 ? 5.988 2.571 -8.909 1.00 89.50 112 GLY A N 1
ATOM 865 C CA . GLY A 1 112 ? 5.189 1.396 -8.606 1.00 89.50 112 GLY A CA 1
ATOM 866 C C . GLY A 1 112 ? 5.391 0.911 -7.175 1.00 89.50 112 GLY A C 1
ATOM 867 O O . GLY A 1 112 ? 4.469 1.007 -6.363 1.00 89.50 112 GLY A O 1
ATOM 868 N N . VAL A 1 113 ? 6.604 0.477 -6.835 1.00 88.88 113 VAL A N 1
ATOM 869 C CA . VAL A 1 113 ? 6.967 -0.062 -5.513 1.00 88.88 113 VAL A CA 1
ATOM 870 C C . VAL A 1 113 ? 6.696 0.951 -4.401 1.00 88.88 113 VAL A C 1
ATOM 872 O O . VAL A 1 113 ? 6.085 0.613 -3.388 1.00 88.88 113 VAL A O 1
ATOM 875 N N . TYR A 1 114 ? 7.060 2.222 -4.593 1.00 86.19 114 TYR A N 1
ATOM 876 C CA . TYR A 1 114 ? 6.770 3.263 -3.602 1.00 86.19 114 TYR A CA 1
ATOM 877 C C . TYR A 1 114 ? 5.270 3.448 -3.359 1.00 86.19 114 TYR A C 1
ATOM 879 O O . TYR A 1 114 ? 4.827 3.627 -2.221 1.00 86.19 114 TYR A O 1
ATOM 887 N N . THR A 1 115 ? 4.476 3.420 -4.430 1.00 91.38 115 THR A N 1
ATOM 888 C CA . THR A 1 115 ? 3.022 3.557 -4.324 1.00 91.38 115 THR A CA 1
ATOM 889 C C . THR A 1 115 ? 2.411 2.325 -3.651 1.00 91.38 115 THR A C 1
ATOM 891 O O . THR A 1 115 ? 1.514 2.504 -2.826 1.00 91.38 115 THR A O 1
ATOM 894 N N . MET A 1 116 ? 2.942 1.122 -3.918 1.00 93.69 116 MET A N 1
ATOM 895 C CA . MET A 1 116 ? 2.534 -0.123 -3.250 1.00 93.69 116 MET A CA 1
ATOM 896 C C . MET A 1 116 ? 2.774 -0.028 -1.748 1.00 93.69 116 MET A C 1
ATOM 898 O O . MET A 1 116 ? 1.861 -0.214 -0.952 1.00 93.69 116 MET A O 1
ATOM 902 N N . LEU A 1 117 ? 3.987 0.359 -1.351 1.00 91.69 117 LEU A N 1
ATOM 903 C CA . LEU A 1 117 ? 4.338 0.491 0.056 1.00 91.69 117 LEU A CA 1
ATOM 904 C C . LEU A 1 117 ? 3.432 1.494 0.778 1.00 91.69 117 LEU A C 1
ATOM 906 O O . LEU A 1 117 ? 2.991 1.250 1.899 1.00 91.69 117 LEU A O 1
ATOM 910 N N . LYS A 1 118 ? 3.125 2.631 0.140 1.00 91.19 118 LYS A N 1
ATOM 911 C CA . LYS A 1 118 ? 2.170 3.593 0.701 1.00 91.19 118 LYS A CA 1
ATOM 912 C C . LYS A 1 118 ? 0.786 2.987 0.890 1.00 91.19 118 LYS A C 1
ATOM 914 O O . LYS A 1 118 ? 0.170 3.281 1.906 1.00 91.19 118 LYS A O 1
ATOM 919 N N . ALA A 1 119 ? 0.307 2.191 -0.065 1.00 93.50 119 ALA A N 1
ATOM 920 C CA . ALA A 1 119 ? -0.976 1.507 0.050 1.00 93.50 119 ALA A CA 1
ATOM 921 C C . ALA A 1 119 ? -1.005 0.598 1.285 1.00 93.50 119 ALA A C 1
ATOM 923 O O . ALA A 1 119 ? -1.843 0.779 2.164 1.00 93.50 119 ALA A O 1
ATOM 924 N N . LEU A 1 120 ? 0.002 -0.270 1.413 1.00 93.19 120 LEU A N 1
ATOM 925 C CA . LEU A 1 120 ? 0.128 -1.194 2.539 1.00 93.19 120 LEU A CA 1
ATOM 926 C C . LEU A 1 120 ? 0.216 -0.471 3.887 1.00 93.19 120 LEU A C 1
ATOM 928 O O . LEU A 1 120 ? -0.406 -0.885 4.858 1.00 93.19 120 LEU A O 1
ATOM 932 N N . ARG A 1 121 ? 0.891 0.677 3.957 1.00 91.44 121 ARG A N 1
ATOM 933 C CA . ARG A 1 121 ? 0.924 1.472 5.194 1.00 91.44 121 ARG A CA 1
ATOM 934 C C . ARG A 1 121 ? -0.434 2.047 5.593 1.00 91.44 121 ARG A C 1
ATOM 936 O O . ARG A 1 121 ? -0.680 2.198 6.788 1.00 91.44 121 ARG A O 1
ATOM 943 N N . TYR A 1 122 ? -1.309 2.369 4.637 1.00 91.81 122 TYR A N 1
ATOM 944 C CA . TYR A 1 122 ? -2.687 2.750 4.963 1.00 91.81 122 TYR A CA 1
ATOM 945 C C . TYR A 1 122 ? -3.473 1.564 5.524 1.00 91.81 122 TYR A C 1
ATOM 947 O O . TYR A 1 122 ? -4.193 1.745 6.504 1.00 91.81 122 TYR A O 1
ATOM 955 N N . ASP A 1 123 ? -3.299 0.366 4.961 1.00 91.38 123 ASP A N 1
ATOM 956 C CA . ASP A 1 123 ? -3.949 -0.845 5.475 1.00 91.38 123 ASP A CA 1
ATOM 957 C C . ASP A 1 123 ? -3.439 -1.224 6.867 1.00 91.38 123 ASP A C 1
ATOM 959 O O . ASP A 1 123 ? -4.247 -1.498 7.752 1.00 91.38 123 ASP A O 1
ATOM 963 N N . LEU A 1 124 ? -2.125 -1.161 7.102 1.00 91.12 124 LEU A N 1
ATOM 964 C CA . LEU A 1 124 ? -1.535 -1.433 8.413 1.00 91.12 124 LEU A CA 1
ATOM 965 C C . LEU A 1 124 ? -2.055 -0.458 9.477 1.00 91.12 124 LEU A C 1
ATOM 967 O O . LEU A 1 124 ? -2.509 -0.879 10.541 1.00 91.12 124 LEU A O 1
ATOM 971 N N . ALA A 1 125 ? -2.041 0.845 9.175 1.00 91.06 125 ALA A N 1
ATOM 972 C CA . ALA A 1 125 ? -2.601 1.860 10.064 1.00 91.06 125 ALA A CA 1
ATOM 973 C C . ALA A 1 125 ? -4.104 1.637 10.298 1.00 91.06 125 ALA A C 1
ATOM 975 O O . ALA A 1 125 ? -4.582 1.793 11.419 1.00 91.06 125 ALA A O 1
ATOM 976 N N . GLY A 1 126 ? -4.845 1.231 9.264 1.00 90.00 126 GLY A N 1
ATOM 977 C CA . GLY A 1 126 ? -6.250 0.848 9.375 1.00 90.00 126 GLY A CA 1
ATOM 978 C C . GLY A 1 126 ? -6.459 -0.329 10.328 1.00 90.00 126 GLY A C 1
ATOM 979 O O . GLY A 1 126 ? -7.315 -0.256 11.205 1.00 90.00 126 GLY A O 1
ATOM 980 N N . GLY A 1 127 ? -5.644 -1.378 10.220 1.00 89.50 127 GLY A N 1
ATOM 981 C CA . GLY A 1 127 ? -5.680 -2.525 11.128 1.00 89.50 127 GLY A CA 1
ATOM 982 C C . GLY A 1 127 ? -5.422 -2.136 12.587 1.00 89.50 127 GLY A C 1
ATOM 983 O O . GLY A 1 127 ? -6.123 -2.608 13.479 1.00 89.50 127 GLY A O 1
ATOM 984 N N . GLN A 1 128 ? -4.477 -1.226 12.835 1.00 91.19 128 GLN A N 1
ATOM 985 C CA . GLN A 1 128 ? -4.192 -0.706 14.179 1.00 91.19 128 GLN A CA 1
ATOM 986 C C . GLN A 1 128 ? -5.341 0.149 14.731 1.00 91.19 128 GLN A C 1
ATOM 988 O O . GLN A 1 128 ? -5.746 -0.032 15.874 1.00 91.19 128 GLN A O 1
ATOM 993 N N . ILE A 1 129 ? -5.906 1.045 13.913 1.00 91.44 129 ILE A N 1
ATOM 994 C CA . ILE A 1 129 ? -7.081 1.849 14.286 1.00 91.44 129 ILE A CA 1
ATOM 995 C C . ILE A 1 129 ? -8.264 0.941 14.631 1.00 91.44 129 ILE A C 1
ATOM 997 O O . ILE A 1 129 ? -8.967 1.180 15.608 1.00 91.44 129 ILE A O 1
ATOM 1001 N N . MET A 1 130 ? -8.476 -0.102 13.831 1.00 89.50 130 MET A N 1
ATOM 1002 C CA . MET A 1 130 ? -9.540 -1.072 14.045 1.00 89.50 130 MET A CA 1
ATOM 1003 C C . MET A 1 130 ? -9.387 -1.784 15.393 1.00 89.50 130 MET A C 1
ATOM 1005 O O . MET A 1 130 ? -10.367 -1.899 16.120 1.00 89.50 130 MET A O 1
ATOM 1009 N N . ASN A 1 131 ? -8.167 -2.200 15.749 1.00 89.31 131 ASN A N 1
ATOM 1010 C CA . ASN A 1 131 ? -7.871 -2.815 17.045 1.00 89.31 131 ASN A CA 1
ATOM 1011 C C . ASN A 1 131 ? -8.339 -1.927 18.211 1.00 89.31 131 ASN A C 1
ATOM 1013 O O . ASN A 1 131 ? -9.085 -2.383 19.074 1.00 89.31 131 ASN A O 1
ATOM 1017 N N . GLU A 1 132 ? -7.985 -0.639 18.190 1.00 89.62 132 GLU A N 1
ATOM 1018 C CA . GLU A 1 132 ? -8.417 0.306 19.226 1.00 89.62 132 GLU A CA 1
ATOM 1019 C C . GLU A 1 132 ? -9.940 0.497 19.248 1.00 89.62 132 GLU A C 1
ATOM 1021 O O . GLU A 1 132 ? -10.551 0.442 20.313 1.00 89.62 132 GLU A O 1
ATOM 1026 N N . LEU A 1 133 ? -10.582 0.614 18.080 1.00 89.44 133 LEU A N 1
ATOM 1027 C CA . LEU A 1 133 ? -12.042 0.734 17.994 1.00 89.44 133 LEU A CA 1
ATOM 1028 C C . LEU A 1 133 ? -12.769 -0.489 18.574 1.00 89.44 133 LEU A C 1
ATOM 1030 O O . LEU A 1 133 ? -13.795 -0.336 19.231 1.00 89.44 133 LEU A O 1
ATOM 1034 N N . MET A 1 134 ? -12.248 -1.700 18.366 1.00 87.94 134 MET A N 1
ATOM 1035 C CA . MET A 1 134 ? -12.872 -2.935 18.862 1.00 87.94 134 MET A CA 1
ATOM 1036 C C . MET A 1 134 ? -12.676 -3.146 20.367 1.00 87.94 134 MET A C 1
ATOM 1038 O O . MET A 1 134 ? -13.510 -3.801 20.995 1.00 87.94 134 MET A O 1
ATOM 1042 N N . LYS A 1 135 ? -11.616 -2.578 20.960 1.00 85.38 135 LYS A N 1
ATOM 1043 C CA . LYS A 1 135 ? -11.465 -2.524 22.425 1.00 85.38 135 LYS A CA 1
ATOM 1044 C C . LYS A 1 135 ? -12.548 -1.657 23.068 1.00 85.38 135 LYS A C 1
ATOM 1046 O O . LYS A 1 135 ? -13.000 -1.982 24.161 1.00 85.38 135 LYS A O 1
ATOM 1051 N N . GLU A 1 136 ? -12.950 -0.577 22.398 1.00 85.50 136 GLU A N 1
ATOM 1052 C CA . GLU A 1 136 ? -13.982 0.349 22.879 1.00 85.50 136 GLU A CA 1
ATOM 1053 C C . GLU A 1 136 ? -15.404 -0.175 22.626 1.00 85.50 136 GLU A C 1
ATOM 1055 O O . GLU A 1 136 ? -16.243 -0.137 23.526 1.00 85.50 136 GLU A O 1
ATOM 1060 N N . ASN A 1 137 ? -15.686 -0.685 21.421 1.00 85.31 137 ASN A N 1
ATOM 1061 C CA . ASN A 1 137 ? -16.981 -1.265 21.067 1.00 85.31 137 ASN A CA 1
ATOM 1062 C C . ASN A 1 137 ? -16.829 -2.426 20.065 1.00 85.31 137 ASN A C 1
ATOM 1064 O O . ASN A 1 137 ? -16.462 -2.233 18.903 1.00 85.31 137 ASN A O 1
ATOM 1068 N N . LYS A 1 138 ? -17.206 -3.638 20.493 1.00 83.12 138 LYS A N 1
ATOM 1069 C CA . LYS A 1 138 ? -17.165 -4.853 19.663 1.00 83.12 138 LYS A CA 1
ATOM 1070 C C . LYS A 1 138 ? -18.123 -4.832 18.468 1.00 83.12 138 LYS A C 1
ATOM 1072 O O . LYS A 1 138 ? -17.912 -5.589 17.528 1.00 83.12 138 LYS A O 1
ATOM 1077 N N . GLU A 1 139 ? -19.129 -3.959 18.431 1.00 84.44 139 GLU A N 1
ATOM 1078 C CA . GLU A 1 139 ? -19.990 -3.797 17.246 1.00 84.44 139 GLU A CA 1
ATOM 1079 C C . GLU A 1 139 ? -19.197 -3.355 16.004 1.00 84.44 139 GLU A C 1
ATOM 1081 O O . GLU A 1 139 ? -19.598 -3.624 14.870 1.00 84.44 139 GLU A O 1
ATOM 1086 N N . HIS A 1 140 ? -18.019 -2.749 16.194 1.00 84.62 140 HIS A N 1
ATOM 1087 C CA . HIS A 1 140 ? -17.124 -2.405 15.094 1.00 84.62 140 HIS A CA 1
ATOM 1088 C C . HIS A 1 140 ? -16.532 -3.621 14.376 1.00 84.62 140 HIS A C 1
ATOM 1090 O O . HIS A 1 140 ? -16.060 -3.450 13.256 1.00 84.62 140 HIS A O 1
ATOM 1096 N N . CYS A 1 141 ? -16.633 -4.838 14.922 1.00 83.56 141 CYS A N 1
ATOM 1097 C CA . CYS A 1 141 ? -16.230 -6.075 14.245 1.00 83.56 141 CYS A CA 1
ATOM 1098 C C . CYS A 1 141 ? -16.881 -6.253 12.863 1.00 83.56 141 CYS A C 1
ATOM 1100 O O . CYS A 1 141 ? -16.249 -6.802 11.965 1.00 83.56 141 CYS A O 1
ATOM 1102 N N . GLY A 1 142 ? -18.085 -5.709 12.633 1.00 78.88 142 GLY A N 1
ATOM 1103 C CA . GLY A 1 142 ? -18.727 -5.717 11.310 1.00 78.88 142 GLY A CA 1
ATOM 1104 C C . GLY A 1 142 ? -17.946 -4.963 10.221 1.00 78.88 142 GLY A C 1
ATOM 1105 O O . GLY A 1 142 ? -18.233 -5.107 9.035 1.00 78.88 142 GLY A O 1
ATOM 1106 N N . LEU A 1 143 ? -16.938 -4.171 10.600 1.00 78.75 143 LEU A N 1
ATOM 1107 C CA . LEU A 1 143 ? -16.060 -3.469 9.670 1.00 78.75 143 LEU A CA 1
ATOM 1108 C C . LEU A 1 143 ? -14.835 -4.305 9.272 1.00 78.75 143 LEU A C 1
ATOM 1110 O O . LEU A 1 143 ? -14.071 -3.826 8.438 1.00 78.75 143 LEU A O 1
ATOM 1114 N N . LEU A 1 144 ? -14.604 -5.512 9.810 1.00 74.12 144 LEU A N 1
ATOM 1115 C CA . LEU A 1 144 ? -13.569 -6.447 9.332 1.00 74.12 144 LEU A CA 1
ATOM 1116 C C . LEU A 1 144 ? -13.978 -7.009 7.964 1.00 74.12 144 LEU A C 1
ATOM 1118 O O . LEU A 1 144 ? -14.444 -8.133 7.834 1.00 74.12 144 LEU A O 1
ATOM 1122 N N . LEU A 1 145 ? -13.839 -6.201 6.920 1.00 60.00 145 LEU A N 1
ATOM 1123 C CA . LEU A 1 145 ? -13.987 -6.661 5.546 1.00 60.00 145 LEU A CA 1
ATOM 1124 C C . LEU A 1 145 ? -12.616 -7.060 5.008 1.00 60.00 145 LEU A C 1
ATOM 1126 O O . LEU A 1 145 ? -11.642 -6.316 5.151 1.00 60.00 145 LEU A O 1
ATOM 1130 N N . THR A 1 146 ? -12.560 -8.217 4.354 1.00 57.91 146 THR A N 1
ATOM 1131 C CA . THR A 1 146 ? -11.423 -8.654 3.543 1.00 57.91 146 THR A CA 1
ATOM 1132 C C . THR A 1 146 ? -11.185 -7.650 2.420 1.00 57.91 146 THR A C 1
ATOM 1134 O O . THR A 1 146 ? -12.083 -7.383 1.618 1.00 57.91 146 THR A O 1
ATOM 1137 N N . ASN A 1 147 ? -9.985 -7.069 2.362 1.00 64.31 147 ASN A N 1
ATOM 1138 C CA . ASN A 1 147 ? -9.639 -6.138 1.299 1.00 64.31 147 ASN A CA 1
ATOM 1139 C C . ASN A 1 147 ? -9.436 -6.918 -0.010 1.00 64.31 147 ASN A C 1
ATOM 1141 O O . ASN A 1 147 ? -8.502 -7.712 -0.126 1.00 64.31 147 ASN A O 1
ATOM 1145 N N . ALA A 1 148 ? -10.295 -6.676 -1.003 1.00 64.06 148 ALA A N 1
ATOM 1146 C CA . ALA A 1 148 ? -10.239 -7.328 -2.315 1.00 64.06 148 ALA A CA 1
ATOM 1147 C C . ALA A 1 148 ? -8.901 -7.107 -3.051 1.00 64.06 148 ALA A C 1
ATOM 1149 O O . ALA A 1 148 ? -8.605 -7.795 -4.022 1.00 64.06 148 ALA A O 1
ATOM 1150 N N . THR A 1 149 ? -8.071 -6.162 -2.597 1.00 78.00 149 THR A N 1
ATOM 1151 C CA . THR A 1 149 ? -6.771 -5.884 -3.211 1.00 78.00 149 THR A CA 1
ATOM 1152 C C . THR A 1 149 ? -5.647 -6.819 -2.773 1.00 78.00 149 THR A C 1
ATOM 1154 O O . THR A 1 149 ? -4.571 -6.736 -3.356 1.00 78.00 149 THR A O 1
ATOM 1157 N N . TYR A 1 150 ? -5.844 -7.709 -1.792 1.00 85.81 150 TYR A N 1
ATOM 1158 C CA . TYR A 1 150 ? -4.769 -8.615 -1.357 1.00 85.81 150 TYR A CA 1
ATOM 1159 C C . TYR A 1 150 ? -4.339 -9.606 -2.441 1.00 85.81 150 TYR A C 1
ATOM 1161 O O . TYR A 1 150 ? -3.138 -9.748 -2.648 1.00 85.81 150 TYR A O 1
ATOM 1169 N N . GLY A 1 151 ? -5.267 -10.140 -3.243 1.00 87.88 151 GLY A N 1
ATOM 1170 C CA . GLY A 1 151 ? -4.902 -10.971 -4.401 1.00 87.88 151 GLY A CA 1
ATOM 1171 C C . GLY A 1 151 ? -4.034 -10.226 -5.428 1.00 87.88 151 GLY A C 1
ATOM 1172 O O . GLY A 1 151 ? -3.129 -10.799 -6.032 1.00 87.88 151 GLY A O 1
ATOM 1173 N N . MET A 1 152 ? -4.225 -8.909 -5.576 1.00 91.81 152 MET A N 1
ATOM 1174 C CA . MET A 1 152 ? -3.367 -8.087 -6.438 1.00 91.81 152 MET A CA 1
ATOM 1175 C C . MET A 1 152 ? -1.964 -7.875 -5.843 1.00 91.81 152 MET A C 1
ATOM 1177 O O . MET A 1 152 ? -0.978 -7.815 -6.578 1.00 91.81 152 MET A O 1
ATOM 1181 N N . VAL A 1 153 ? -1.859 -7.740 -4.516 1.00 92.50 153 VAL A N 1
ATOM 1182 C CA . VAL A 1 153 ? -0.567 -7.619 -3.816 1.00 92.50 153 VAL A CA 1
ATOM 1183 C C . VAL A 1 153 ? 0.200 -8.939 -3.885 1.00 92.50 153 VAL A C 1
ATOM 1185 O O . VAL A 1 153 ? 1.399 -8.929 -4.147 1.00 92.50 153 VAL A O 1
ATOM 1188 N N . GLU A 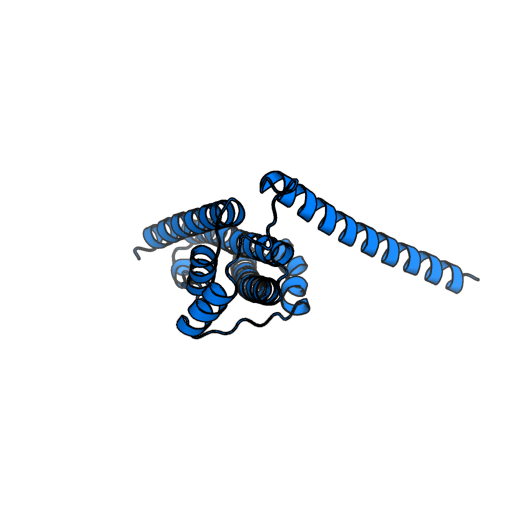1 154 ? -0.484 -10.068 -3.711 1.00 93.31 154 GLU A N 1
ATOM 1189 C CA . GLU A 1 154 ? 0.087 -11.410 -3.865 1.00 93.31 154 GLU A CA 1
ATOM 1190 C C . GLU A 1 154 ? 0.601 -11.629 -5.288 1.00 93.31 154 GLU A C 1
ATOM 1192 O O . GLU A 1 154 ? 1.757 -12.005 -5.469 1.00 93.31 154 GLU A O 1
ATOM 1197 N N . THR A 1 155 ? -0.187 -11.246 -6.297 1.00 92.75 155 THR A N 1
ATOM 1198 C CA . THR A 1 155 ? 0.248 -11.265 -7.701 1.00 92.75 155 THR A CA 1
ATOM 1199 C C . THR A 1 155 ? 1.529 -10.449 -7.916 1.00 92.75 155 THR A C 1
ATOM 1201 O O . THR A 1 155 ? 2.451 -10.883 -8.612 1.00 92.75 155 THR A O 1
ATOM 1204 N N . TYR A 1 156 ? 1.617 -9.260 -7.309 1.00 92.75 156 TYR A N 1
ATOM 1205 C CA . TYR A 1 156 ? 2.844 -8.465 -7.331 1.00 92.75 156 TYR A CA 1
ATOM 1206 C C . TYR A 1 156 ? 4.011 -9.218 -6.683 1.00 92.75 156 TYR A C 1
ATOM 1208 O O . TYR A 1 156 ? 5.083 -9.287 -7.276 1.00 92.75 156 TYR A O 1
ATOM 1216 N N . LEU A 1 157 ? 3.819 -9.802 -5.498 1.00 93.56 157 LEU A N 1
ATOM 1217 C CA . LEU A 1 157 ? 4.877 -10.519 -4.784 1.00 93.56 157 LEU A CA 1
ATOM 1218 C C . LEU A 1 157 ? 5.401 -11.709 -5.588 1.00 93.56 157 LEU A C 1
ATOM 1220 O O . LEU A 1 157 ? 6.606 -11.938 -5.614 1.00 93.56 157 LEU A O 1
ATOM 1224 N N . GLU A 1 158 ? 4.529 -12.430 -6.286 1.00 92.81 158 GLU A N 1
ATOM 1225 C CA . GLU A 1 158 ? 4.921 -13.521 -7.182 1.00 92.81 158 GLU A CA 1
ATOM 1226 C C . GLU A 1 158 ? 5.699 -13.054 -8.415 1.00 92.81 158 GLU A C 1
ATOM 1228 O O . GLU A 1 158 ? 6.462 -13.827 -8.993 1.00 92.81 158 GLU A O 1
ATOM 1233 N N . SER A 1 159 ? 5.516 -11.798 -8.811 1.00 89.94 159 SER A N 1
ATOM 1234 C CA . SER A 1 159 ? 6.089 -11.222 -10.028 1.00 89.94 159 SER A CA 1
ATOM 1235 C C . SER A 1 159 ? 7.332 -10.371 -9.772 1.00 89.94 159 SER A C 1
ATOM 1237 O O . SER A 1 159 ? 7.872 -9.787 -10.713 1.00 89.94 159 SER A O 1
ATOM 1239 N N . VAL A 1 160 ? 7.778 -10.265 -8.516 1.00 87.94 160 VAL A N 1
ATOM 1240 C CA . VAL A 1 160 ? 8.907 -9.422 -8.114 1.00 87.94 160 VAL A CA 1
ATOM 1241 C C . VAL A 1 160 ? 9.932 -10.200 -7.306 1.00 87.94 160 VAL A C 1
ATOM 1243 O O . VAL A 1 160 ? 9.592 -11.005 -6.441 1.00 87.94 160 VAL A O 1
ATOM 1246 N N . GLU A 1 161 ? 11.204 -9.893 -7.545 1.00 84.56 161 GLU A N 1
ATOM 1247 C CA . GLU A 1 161 ? 12.345 -10.459 -6.829 1.00 84.56 161 GLU A CA 1
ATOM 1248 C C . GLU A 1 161 ? 13.175 -9.389 -6.093 1.00 84.56 161 GLU A C 1
ATOM 1250 O O . GLU A 1 161 ? 12.947 -8.178 -6.190 1.00 84.56 161 GLU A O 1
ATOM 1255 N N . GLY A 1 162 ? 14.147 -9.845 -5.300 1.00 81.81 162 GLY A N 1
ATOM 1256 C CA . GLY A 1 162 ? 15.110 -8.987 -4.610 1.00 81.81 162 GLY A CA 1
ATOM 1257 C C . GLY A 1 162 ? 14.526 -8.146 -3.466 1.00 81.81 162 GLY A C 1
ATOM 1258 O O . GLY A 1 162 ? 13.516 -8.482 -2.845 1.00 81.81 162 GLY A O 1
ATOM 1259 N N . ASN A 1 163 ? 15.186 -7.026 -3.159 1.00 78.44 163 ASN A N 1
ATOM 1260 C CA . ASN A 1 163 ? 14.851 -6.188 -1.998 1.00 78.44 163 ASN A CA 1
ATOM 1261 C C . ASN A 1 163 ? 13.446 -5.573 -2.077 1.00 78.44 163 ASN A C 1
ATOM 1263 O O . ASN A 1 163 ? 12.786 -5.410 -1.048 1.00 78.44 163 ASN A O 1
ATOM 1267 N N . ALA A 1 164 ? 12.984 -5.234 -3.286 1.00 80.50 164 ALA A N 1
ATOM 1268 C CA . ALA A 1 164 ? 11.647 -4.687 -3.501 1.00 80.50 164 ALA A CA 1
ATOM 1269 C C . ALA A 1 164 ? 10.561 -5.698 -3.107 1.00 80.50 164 ALA A C 1
ATOM 1271 O O . ALA A 1 164 ? 9.585 -5.315 -2.460 1.00 80.50 164 ALA A O 1
ATOM 1272 N N . ARG A 1 165 ? 10.761 -6.987 -3.421 1.00 87.06 165 ARG A N 1
ATOM 1273 C CA . ARG A 1 165 ? 9.906 -8.068 -2.920 1.00 87.06 165 ARG A CA 1
ATOM 1274 C C . ARG A 1 165 ? 9.948 -8.114 -1.397 1.00 87.06 165 ARG A C 1
ATOM 1276 O O . ARG A 1 165 ? 8.909 -7.966 -0.767 1.00 87.06 165 ARG A O 1
ATOM 1283 N N . GLY A 1 166 ? 11.139 -8.248 -0.809 1.00 84.44 166 GLY A N 1
ATOM 1284 C CA . GLY A 1 166 ? 11.288 -8.472 0.634 1.00 84.44 166 GLY A CA 1
ATOM 1285 C C . GLY A 1 166 ? 10.688 -7.366 1.511 1.00 84.44 166 GLY A C 1
ATOM 1286 O O . GLY A 1 166 ? 10.172 -7.642 2.593 1.00 84.44 166 GLY A O 1
ATOM 1287 N N . ILE A 1 167 ? 10.713 -6.109 1.055 1.00 84.56 167 ILE A N 1
ATOM 1288 C CA . ILE A 1 167 ? 10.121 -4.991 1.806 1.00 84.56 167 ILE A CA 1
ATOM 1289 C C . ILE A 1 167 ? 8.596 -4.987 1.708 1.00 84.56 167 ILE A C 1
ATOM 1291 O O . ILE A 1 167 ? 7.929 -4.806 2.726 1.00 84.56 167 ILE A O 1
ATOM 1295 N N . ILE A 1 168 ? 8.041 -5.223 0.519 1.00 90.62 168 ILE A N 1
ATOM 1296 C CA . ILE A 1 168 ? 6.588 -5.322 0.350 1.00 90.62 168 ILE A CA 1
ATOM 1297 C C . ILE A 1 168 ? 6.042 -6.559 1.072 1.00 90.62 168 ILE A C 1
ATOM 1299 O O . ILE A 1 168 ? 5.021 -6.466 1.744 1.00 90.62 168 ILE A O 1
ATOM 1303 N N . GLU A 1 169 ? 6.752 -7.686 1.009 1.00 93.00 169 GLU A N 1
ATOM 1304 C CA . GLU A 1 169 ? 6.390 -8.936 1.684 1.00 93.00 169 GLU A CA 1
ATOM 1305 C C . GLU A 1 169 ? 6.363 -8.758 3.202 1.00 93.00 169 GLU A C 1
ATOM 1307 O O . GLU A 1 169 ? 5.406 -9.168 3.849 1.00 93.00 169 GLU A O 1
ATOM 1312 N N . ARG A 1 170 ? 7.358 -8.074 3.780 1.00 90.75 170 ARG A N 1
ATOM 1313 C CA . ARG A 1 170 ? 7.382 -7.772 5.219 1.00 90.75 170 ARG A CA 1
ATOM 1314 C C . ARG A 1 170 ? 6.158 -6.974 5.663 1.00 90.75 170 ARG A C 1
ATOM 1316 O O . ARG A 1 170 ? 5.539 -7.314 6.666 1.00 90.75 170 ARG A O 1
ATOM 1323 N N . GLU A 1 171 ? 5.829 -5.912 4.935 1.00 90.31 171 GLU A N 1
ATOM 1324 C CA . GLU A 1 171 ? 4.687 -5.050 5.258 1.00 90.31 171 GLU A CA 1
ATOM 1325 C C . GLU A 1 171 ? 3.366 -5.813 5.073 1.00 90.31 171 GLU A C 1
ATOM 1327 O O . GLU A 1 171 ? 2.478 -5.724 5.917 1.00 90.31 171 GLU A O 1
ATOM 1332 N N . TYR A 1 172 ? 3.264 -6.639 4.025 1.00 92.62 172 TYR A N 1
ATOM 1333 C CA . TYR A 1 172 ? 2.118 -7.517 3.790 1.00 92.62 172 TYR A CA 1
ATOM 1334 C C . TYR A 1 172 ? 1.912 -8.523 4.931 1.00 92.62 172 TYR A C 1
ATOM 1336 O O . TYR A 1 172 ? 0.811 -8.633 5.467 1.00 92.62 172 TYR A O 1
ATOM 1344 N N . GLN A 1 173 ? 2.970 -9.211 5.365 1.00 93.56 173 GLN A N 1
ATOM 1345 C CA . GLN A 1 173 ? 2.897 -10.169 6.472 1.00 93.56 173 GLN A CA 1
ATOM 1346 C C . GLN A 1 173 ? 2.502 -9.497 7.792 1.00 93.56 173 GLN A C 1
ATOM 1348 O O . GLN A 1 173 ? 1.715 -10.051 8.558 1.00 93.56 173 GLN A O 1
ATOM 1353 N N . GLU A 1 174 ? 2.990 -8.283 8.044 1.00 92.31 174 GLU A N 1
ATOM 1354 C CA . GLU A 1 174 ? 2.611 -7.514 9.229 1.00 92.31 174 GLU A CA 1
ATOM 1355 C C . GLU A 1 174 ? 1.127 -7.112 9.204 1.00 92.31 174 GLU A C 1
ATOM 1357 O O . GLU A 1 174 ? 0.434 -7.246 10.214 1.00 92.31 174 GLU A O 1
ATOM 1362 N N . ILE A 1 175 ? 0.598 -6.706 8.044 1.00 91.00 175 ILE A N 1
ATOM 1363 C CA . ILE A 1 175 ? -0.844 -6.475 7.865 1.00 91.00 175 ILE A CA 1
ATOM 1364 C C . ILE A 1 175 ? -1.635 -7.752 8.152 1.00 91.00 175 ILE A C 1
ATOM 1366 O O . ILE A 1 175 ? -2.611 -7.711 8.900 1.00 91.00 175 ILE A O 1
ATOM 1370 N N . MET A 1 176 ? -1.216 -8.894 7.599 1.00 90.44 176 MET A N 1
ATOM 1371 C CA . MET A 1 176 ? -1.895 -10.176 7.816 1.00 90.44 176 MET A CA 1
ATOM 1372 C C . MET A 1 176 ? -1.874 -10.591 9.290 1.00 90.44 176 MET A C 1
ATOM 1374 O O . MET A 1 176 ? -2.880 -11.081 9.806 1.00 90.44 176 MET A O 1
ATOM 1378 N N . ARG A 1 177 ? -0.768 -10.332 9.996 1.00 91.81 177 ARG A N 1
ATOM 1379 C CA . ARG A 1 177 ? -0.654 -10.538 11.444 1.00 91.81 177 ARG A CA 1
ATOM 1380 C C . ARG A 1 177 ? -1.661 -9.678 12.210 1.00 91.81 177 ARG A C 1
ATOM 1382 O O . ARG A 1 177 ? -2.381 -10.203 13.055 1.00 91.81 177 ARG A O 1
ATOM 1389 N N . VAL A 1 178 ? -1.740 -8.381 11.909 1.00 90.44 178 VAL A N 1
ATOM 1390 C CA . VAL A 1 178 ? -2.686 -7.455 12.559 1.00 90.44 178 VAL A CA 1
ATOM 1391 C C . VAL A 1 178 ? -4.136 -7.823 12.238 1.00 90.44 178 VAL A C 1
ATOM 1393 O O . VAL A 1 178 ? -4.981 -7.825 13.129 1.00 90.44 178 VAL A O 1
ATOM 1396 N N . ASN A 1 179 ? -4.434 -8.198 10.994 1.00 87.38 179 ASN A N 1
ATOM 1397 C CA . ASN A 1 179 ? -5.768 -8.643 10.596 1.00 87.38 179 ASN A CA 1
ATOM 1398 C C . ASN A 1 179 ? -6.191 -9.918 11.330 1.00 87.38 179 ASN A C 1
ATOM 1400 O O . ASN A 1 179 ? -7.340 -10.009 11.752 1.00 87.38 179 ASN A O 1
ATOM 1404 N N . ARG A 1 180 ? -5.271 -10.870 11.536 1.00 88.25 180 ARG A N 1
ATOM 1405 C CA . ARG A 1 180 ? -5.542 -12.073 12.333 1.00 88.25 180 ARG A CA 1
ATOM 1406 C C . ARG A 1 180 ? -5.853 -11.728 13.787 1.00 88.25 180 ARG A C 1
ATOM 1408 O O . ARG A 1 180 ? -6.849 -12.201 14.312 1.00 88.25 180 ARG A O 1
ATOM 1415 N N . GLN A 1 181 ? -5.067 -10.844 14.402 1.00 89.62 181 GLN A N 1
ATOM 1416 C CA . GLN A 1 181 ? -5.340 -10.368 15.765 1.00 89.62 181 GLN A CA 1
ATOM 1417 C C . GLN A 1 181 ? -6.712 -9.697 15.869 1.00 89.62 181 GLN A C 1
ATOM 1419 O O . GLN A 1 181 ? -7.449 -9.914 16.825 1.00 89.62 181 GLN A O 1
ATOM 1424 N N . ASN A 1 182 ? -7.075 -8.901 14.866 1.00 88.44 182 ASN A N 1
ATOM 1425 C CA . ASN A 1 182 ? -8.381 -8.264 14.811 1.00 88.44 182 ASN A CA 1
ATOM 1426 C C . ASN A 1 182 ? -9.520 -9.289 14.657 1.00 88.44 182 ASN A C 1
ATOM 1428 O O . ASN A 1 182 ? -10.544 -9.151 15.320 1.00 88.44 182 ASN A O 1
ATOM 1432 N N . ALA A 1 183 ? -9.338 -10.321 13.827 1.00 86.75 183 ALA A N 1
ATOM 1433 C CA . ALA A 1 183 ? -10.302 -11.411 13.674 1.00 86.75 183 ALA A CA 1
ATOM 1434 C C . ALA A 1 183 ? -10.495 -12.197 14.983 1.00 86.75 183 ALA A C 1
ATOM 1436 O O . ALA A 1 183 ? -11.630 -12.392 15.411 1.00 86.75 183 ALA A O 1
ATOM 1437 N N . GLU A 1 184 ? -9.403 -12.521 15.684 1.00 87.38 184 GLU A N 1
ATOM 1438 C CA . GLU A 1 184 ? -9.431 -13.207 16.983 1.00 87.38 184 GLU A CA 1
ATOM 1439 C C . GLU A 1 184 ? -10.234 -12.423 18.035 1.00 87.38 184 GLU A C 1
ATOM 1441 O O . GLU A 1 184 ? -11.053 -13.000 18.751 1.00 87.38 184 GLU A O 1
ATOM 1446 N N . VAL A 1 185 ? -10.064 -11.095 18.102 1.00 85.81 185 VAL A N 1
ATOM 1447 C CA . VAL A 1 185 ? -10.837 -10.220 19.011 1.00 85.81 185 VAL A CA 1
ATOM 1448 C C . VAL A 1 185 ? -12.341 -10.268 18.710 1.00 85.81 185 VAL A C 1
ATOM 1450 O O . VAL A 1 185 ? -13.165 -10.135 19.624 1.00 85.81 185 VAL A O 1
ATOM 1453 N N . CYS A 1 186 ? -12.697 -10.490 17.447 1.00 83.81 186 CYS A N 1
ATOM 1454 C CA . CYS A 1 186 ? -14.071 -10.580 16.966 1.00 83.81 186 CYS A CA 1
ATOM 1455 C C . CYS A 1 186 ? -14.649 -11.999 16.948 1.00 83.81 186 CYS A C 1
ATOM 1457 O O . CYS A 1 186 ? -15.836 -12.147 16.665 1.00 83.81 186 CYS A O 1
ATOM 1459 N N . GLY A 1 187 ? -13.853 -13.022 17.276 1.00 80.81 187 GLY A N 1
ATOM 1460 C CA . GLY A 1 187 ? -14.276 -14.424 17.243 1.00 80.81 187 GLY A CA 1
ATOM 1461 C C . GLY A 1 187 ? -14.505 -14.975 15.831 1.00 80.81 187 GLY A C 1
ATOM 1462 O O . GLY A 1 187 ? -15.377 -15.828 15.665 1.00 80.81 187 GLY A O 1
ATOM 1463 N N . LEU A 1 188 ? -13.766 -14.461 14.838 1.00 72.62 188 LEU A N 1
ATOM 1464 C CA . LEU A 1 188 ? -13.782 -14.888 13.432 1.00 72.62 188 LEU A CA 1
ATOM 1465 C C . LEU A 1 188 ? -12.565 -15.749 13.077 1.00 72.62 188 LEU A C 1
ATOM 1467 O O . LEU A 1 188 ? -11.478 -15.495 13.644 1.00 72.62 188 LEU A O 1
#

Secondary structure (DSSP, 8-state):
-HHHHHHHHHHHHHHHHHHHHHHHHHHHHHHHHHHTT-SS--TTTTB-HHHHHHHHHHTT------TTTTTTTHHHHHH--HHHHHHHHHHHHHHHHHHHHHHHHTT-HHHHHHHHHHHHHHHHHHHHHHHHHHHH-GGGGGG----TTHHHHHHHHHTB-HHHHHHHHHHHHHHHHHHHHHHHHHT-

Sequence (188 aa):
MKKTNYVISAALVVVGVGIFLFSLYTASLVGLRRQLGIVGGDLAQSVDVNRLYRGLVEVGTMPSCDYWKSIMPVPRYIFAKPLEKLQLGRELSSRRVNCSLTYLLAGNSERGVYTMLKALRYDLAGGQIMNELMKENKEHCGLLLTNATYGMVETYLESVEGNARGIIEREYQEIMRVNRQNAEVCGL

Foldseek 3Di:
DVVVVVVVVVVVVVVVVVVVVVVVVVVVLVVVCVVLVVPPDDLLVFFQLVLLVVLCVVLVHQFDAPPCQLPVCVVVLVPDDLVVVLVSLLSNLVNLLSVLNVCVNVSNRSSSLVSNLSSLVSLLVSLVSLVVVCVVPVVSLVVLDDRSCVSSLVSRLVRGDDSSNVSSVVSSVSSVVSSVVSCVSNVD

Radius of gyration: 19.26 Å; chains: 1; bounding box: 43×64×41 Å